Protein AF-A0A7C4YVS8-F1 (afdb_monomer)

Mean predicted aligned error: 8.76 Å

pLDDT: mean 82.54, std 14.81, range [46.88, 97.75]

Radius of gyration: 22.06 Å; Cα contacts (8 Å, |Δi|>4): 222; chains: 1; bounding box: 58×35×59 Å

Solvent-accessible surface area (backbone atoms only — not comparable to full-atom values): 12622 Å² total; per-residue (Å²): 129,66,63,68,58,46,52,48,54,51,62,72,42,45,64,60,50,49,55,51,25,50,49,42,17,52,48,32,30,50,44,41,52,51,47,54,53,49,42,59,41,48,55,57,48,49,60,66,48,61,79,43,88,48,64,72,50,49,62,58,68,62,38,74,67,69,30,52,59,52,31,57,55,50,64,38,96,77,58,44,86,77,30,68,59,43,54,56,51,28,59,73,60,22,65,68,53,53,48,53,42,48,50,51,22,33,65,56,20,11,40,65,44,4,31,31,47,59,68,60,48,42,63,66,54,62,73,40,102,60,63,72,66,58,57,57,52,38,51,52,51,50,47,67,57,48,45,58,53,44,49,47,26,34,52,48,13,41,52,53,21,34,63,75,71,50,61,61,49,68,84,37,79,60,39,62,94,47,95,49,75,65,66,56,76,74,75,47,48,62,57,47,51,50,52,44,50,49,36,49,52,48,22,50,55,19,38,55,44,6,71,78,32,58,46,31,69,59,27,36,50,52,45,49,50,52,53,50,50,54,52,50,46,70,72,72,110

Structure (mmCIF, N/CA/C/O backbone):
data_AF-A0A7C4YVS8-F1
#
_entry.id   AF-A0A7C4YVS8-F1
#
loop_
_atom_site.group_PDB
_atom_site.id
_atom_site.type_symbol
_atom_site.label_atom_id
_atom_site.label_alt_id
_atom_site.label_comp_id
_atom_site.label_asym_id
_atom_site.label_entity_id
_atom_site.label_seq_id
_atom_site.pdbx_PDB_ins_code
_atom_site.Cartn_x
_atom_site.Cartn_y
_atom_site.Cartn_z
_atom_site.occupancy
_atom_site.B_iso_or_equiv
_atom_site.auth_seq_id
_atom_site.auth_comp_id
_atom_site.auth_asym_id
_atom_site.auth_atom_id
_atom_site.pdbx_PDB_model_num
ATOM 1 N N . MET A 1 1 ? -24.142 4.290 10.157 1.00 59.47 1 MET A N 1
ATOM 2 C CA . MET A 1 1 ? -22.724 4.611 10.431 1.00 59.47 1 MET A CA 1
ATOM 3 C C . MET A 1 1 ? -22.692 5.950 11.157 1.00 59.47 1 MET A C 1
ATOM 5 O O . MET A 1 1 ? -23.385 6.849 10.701 1.00 59.47 1 MET A O 1
ATOM 9 N N . SER A 1 2 ? -22.007 6.102 12.295 1.00 71.75 2 SER A N 1
ATOM 10 C CA . SER A 1 2 ? -21.844 7.431 12.907 1.00 71.75 2 SER A CA 1
ATOM 11 C C . SER A 1 2 ? -20.808 8.194 12.084 1.00 71.75 2 SER A C 1
ATOM 13 O O . SER A 1 2 ? -19.607 8.027 12.265 1.00 71.75 2 SER A O 1
ATOM 15 N N . TRP A 1 3 ? -21.283 8.989 11.125 1.00 82.44 3 TRP A N 1
ATOM 16 C CA . TRP A 1 3 ? -20.465 9.813 10.225 1.00 82.44 3 TRP A CA 1
ATOM 17 C C . TRP A 1 3 ? -19.366 10.601 10.962 1.00 82.44 3 TRP A C 1
ATOM 19 O O . TRP A 1 3 ? -18.240 10.730 10.491 1.00 82.44 3 TRP A O 1
ATOM 29 N N . THR A 1 4 ? -19.667 11.035 12.184 1.00 85.81 4 THR A N 1
ATOM 30 C CA . THR A 1 4 ? -18.740 11.708 13.098 1.00 85.81 4 THR A CA 1
ATOM 31 C C . THR A 1 4 ? -17.529 10.859 13.494 1.00 85.81 4 THR A C 1
ATOM 33 O O . THR A 1 4 ? -16.413 11.375 13.522 1.00 85.81 4 THR A O 1
ATOM 36 N N . LEU A 1 5 ? -17.712 9.561 13.762 1.00 84.88 5 LEU A N 1
ATOM 37 C CA . LEU A 1 5 ? -16.620 8.643 14.099 1.00 84.88 5 LEU A CA 1
ATOM 38 C C . LEU A 1 5 ? -15.710 8.434 12.882 1.00 84.88 5 LEU A C 1
ATOM 40 O O . LEU A 1 5 ? -14.494 8.538 13.000 1.00 84.88 5 LEU A O 1
ATOM 44 N N . PHE A 1 6 ? -16.300 8.234 11.703 1.00 88.81 6 PHE A N 1
ATOM 45 C CA . PHE A 1 6 ? -15.561 8.086 10.447 1.00 88.81 6 PHE A CA 1
ATOM 46 C C . PHE A 1 6 ? -14.663 9.301 10.153 1.00 88.81 6 PHE A C 1
ATOM 48 O O . PHE A 1 6 ? -13.465 9.146 9.918 1.00 88.81 6 PHE A O 1
ATOM 55 N N . LEU A 1 7 ? -15.214 10.517 10.245 1.00 88.94 7 LEU A N 1
ATOM 56 C CA . LEU A 1 7 ? -14.454 11.752 10.031 1.00 88.94 7 LEU A CA 1
ATOM 57 C C . LEU A 1 7 ? -13.360 11.969 11.081 1.00 88.94 7 LEU A C 1
ATOM 59 O O . LEU A 1 7 ? -12.279 12.453 10.744 1.00 88.94 7 LEU A O 1
ATOM 63 N N . LYS A 1 8 ? -13.616 11.601 12.343 1.00 89.38 8 LYS A N 1
ATOM 64 C CA . LYS A 1 8 ? -12.598 11.652 13.399 1.00 89.38 8 LYS A CA 1
ATOM 65 C C . LYS A 1 8 ? -11.414 10.751 13.043 1.00 89.38 8 LYS A C 1
ATOM 67 O O . LYS A 1 8 ? -10.288 11.235 13.011 1.00 89.38 8 LYS A O 1
ATOM 72 N N . LEU A 1 9 ? -11.675 9.486 12.712 1.00 88.69 9 LEU A N 1
ATOM 73 C CA . LEU A 1 9 ? -10.630 8.523 12.355 1.00 88.69 9 LEU A CA 1
ATOM 74 C C . LEU A 1 9 ? -9.828 8.983 11.133 1.00 88.69 9 LEU A C 1
ATOM 76 O O . LEU A 1 9 ? -8.602 8.929 11.163 1.00 88.69 9 LEU A O 1
ATOM 80 N N . LEU A 1 10 ? -10.497 9.482 10.087 1.00 90.00 10 LEU A N 1
ATOM 81 C CA . LEU A 1 10 ? -9.819 10.038 8.911 1.00 90.00 10 LEU A CA 1
ATOM 82 C C . LEU A 1 10 ? -8.921 11.227 9.267 1.00 90.00 10 LEU A C 1
ATOM 84 O O . LEU A 1 10 ? -7.797 11.331 8.775 1.00 90.00 10 LEU A O 1
ATOM 88 N N . ARG A 1 11 ? -9.392 12.125 10.137 1.00 92.50 11 ARG A N 1
ATOM 89 C CA . ARG A 1 11 ? -8.608 13.281 10.579 1.00 92.50 11 ARG A CA 1
ATOM 90 C C . ARG A 1 11 ? -7.384 12.868 11.391 1.00 92.50 11 ARG A C 1
ATOM 92 O O . ARG A 1 11 ? -6.342 13.505 11.253 1.00 92.50 11 ARG A O 1
ATOM 99 N N 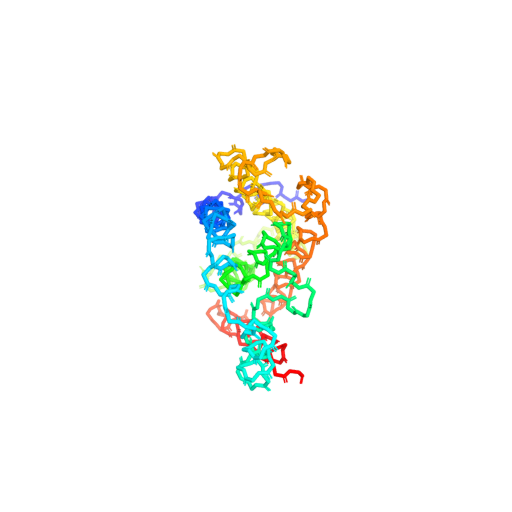. ASP A 1 12 ? -7.498 11.823 12.200 1.00 90.06 12 ASP A N 1
ATOM 100 C CA . ASP A 1 12 ? -6.402 11.341 13.041 1.00 90.06 12 ASP A CA 1
ATOM 101 C C . ASP A 1 12 ? -5.291 10.690 12.196 1.00 90.06 12 ASP A C 1
ATOM 103 O O . ASP A 1 12 ? -4.109 10.846 12.501 1.00 90.06 12 ASP A O 1
ATOM 107 N N . ILE A 1 13 ? -5.645 10.033 11.084 1.00 93.12 13 ILE A N 1
ATOM 108 C CA . ILE A 1 13 ? -4.677 9.366 10.196 1.00 93.12 13 ILE A CA 1
ATOM 109 C C . ILE A 1 13 ? -4.177 10.234 9.036 1.00 93.12 13 ILE A C 1
ATOM 111 O 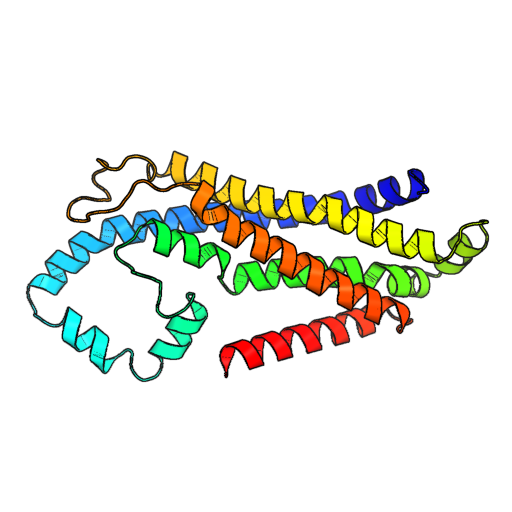O . ILE A 1 13 ? -3.260 9.813 8.338 1.00 93.12 13 ILE A O 1
ATOM 115 N N . ARG A 1 14 ? -4.735 11.432 8.807 1.00 94.62 14 ARG A N 1
ATOM 116 C CA . ARG A 1 14 ? -4.468 12.246 7.600 1.00 94.62 14 ARG A CA 1
ATOM 117 C C . ARG A 1 14 ? -2.988 12.523 7.340 1.00 94.62 14 ARG A C 1
ATOM 119 O O . ARG A 1 14 ? -2.550 12.479 6.198 1.00 94.62 14 ARG A O 1
ATOM 126 N N . TRP A 1 15 ? -2.218 12.792 8.393 1.00 96.00 15 TRP A N 1
ATOM 127 C CA . TRP A 1 15 ? -0.793 13.087 8.263 1.00 96.00 15 TRP A CA 1
ATOM 128 C C . TRP A 1 15 ? -0.005 11.830 7.937 1.00 96.00 15 TRP A C 1
ATOM 130 O O . TRP A 1 15 ? 0.814 11.845 7.027 1.00 96.00 15 TRP A O 1
ATOM 140 N N . ALA A 1 16 ? -0.306 10.724 8.618 1.00 94.88 16 ALA A N 1
ATOM 141 C CA . ALA A 1 16 ? 0.297 9.441 8.298 1.00 94.88 16 ALA A CA 1
ATOM 142 C C . ALA A 1 16 ? -0.038 9.029 6.853 1.00 94.88 16 ALA A C 1
ATOM 144 O O . ALA A 1 16 ? 0.858 8.624 6.122 1.00 94.88 16 ALA A O 1
ATOM 145 N N . LEU A 1 17 ? -1.294 9.204 6.421 1.00 95.94 17 LEU A N 1
ATOM 146 C CA . LEU A 1 17 ? -1.735 8.923 5.053 1.00 95.94 17 LEU A CA 1
ATOM 147 C C . LEU A 1 17 ? -0.973 9.779 4.039 1.00 95.94 17 LEU A C 1
ATOM 149 O O . LEU A 1 17 ? -0.512 9.260 3.031 1.00 95.94 17 LEU A O 1
ATOM 153 N N . PHE A 1 18 ? -0.814 11.074 4.323 1.00 97.19 18 PHE A N 1
ATOM 154 C CA . PHE A 1 18 ? -0.072 11.994 3.469 1.00 97.19 18 PHE A CA 1
ATOM 155 C C . PHE A 1 18 ? 1.399 11.588 3.337 1.00 97.19 18 PHE A C 1
ATOM 157 O O . PHE A 1 18 ? 1.897 11.479 2.223 1.00 97.19 18 PHE A O 1
ATOM 164 N N . PHE A 1 19 ? 2.091 11.320 4.448 1.00 97.56 19 PHE A N 1
ATOM 165 C CA . PHE A 1 19 ? 3.508 10.950 4.411 1.00 97.56 19 PHE A CA 1
ATOM 166 C C . PHE A 1 19 ? 3.744 9.585 3.766 1.00 97.56 19 PHE A C 1
ATOM 168 O O . PHE A 1 19 ? 4.684 9.440 2.991 1.00 97.56 19 PHE A O 1
ATOM 175 N N . VAL A 1 20 ? 2.891 8.596 4.043 1.00 97.25 20 VAL A N 1
ATOM 176 C CA . VAL A 1 20 ? 2.993 7.269 3.420 1.00 97.25 20 VAL A CA 1
ATOM 177 C C . VAL A 1 20 ? 2.651 7.342 1.934 1.00 97.25 20 VAL A C 1
ATOM 179 O O . VAL A 1 20 ? 3.392 6.800 1.119 1.00 97.25 20 VAL A O 1
ATOM 182 N N . GLY A 1 21 ? 1.599 8.074 1.560 1.00 97.19 21 GLY A N 1
ATOM 183 C CA . GLY A 1 21 ? 1.253 8.320 0.160 1.00 97.19 21 GLY A CA 1
ATOM 184 C C . GLY A 1 21 ? 2.364 9.050 -0.598 1.00 97.19 21 GLY A C 1
ATOM 185 O O . GLY A 1 21 ? 2.716 8.644 -1.703 1.00 97.19 21 GLY A O 1
ATOM 186 N N . LEU A 1 22 ? 2.980 10.068 0.012 1.00 97.69 22 LEU A N 1
ATOM 187 C CA . LEU A 1 22 ? 4.134 10.773 -0.551 1.00 97.69 22 LEU A CA 1
ATOM 188 C C . LEU A 1 22 ? 5.344 9.842 -0.699 1.00 97.69 22 LEU A C 1
ATOM 190 O O . LEU A 1 22 ? 6.002 9.872 -1.732 1.00 97.69 22 LEU A O 1
ATOM 194 N N . LEU A 1 23 ? 5.634 9.007 0.301 1.00 97.75 23 LEU A N 1
ATOM 195 C CA . LEU A 1 23 ? 6.736 8.046 0.245 1.00 97.75 23 LEU A CA 1
ATOM 196 C C . LEU A 1 23 ? 6.554 7.049 -0.907 1.00 97.75 23 LEU A C 1
ATOM 198 O O . LEU A 1 23 ? 7.495 6.823 -1.661 1.00 97.75 23 LEU A O 1
ATOM 202 N N . ILE A 1 24 ? 5.348 6.495 -1.059 1.00 96.94 24 ILE A N 1
ATOM 203 C CA . ILE A 1 24 ? 4.996 5.578 -2.153 1.00 96.94 24 ILE A CA 1
ATOM 204 C C . ILE A 1 24 ? 5.127 6.285 -3.505 1.00 96.94 24 ILE A C 1
ATOM 206 O O . ILE A 1 24 ? 5.753 5.756 -4.419 1.00 96.94 24 ILE A O 1
ATOM 210 N N . PHE A 1 25 ? 4.596 7.504 -3.619 1.00 97.56 25 PHE A N 1
ATOM 211 C CA . PHE A 1 25 ? 4.706 8.310 -4.833 1.00 97.56 25 PHE A CA 1
ATOM 212 C C . PHE A 1 25 ? 6.170 8.565 -5.219 1.00 97.56 25 PHE A C 1
ATOM 214 O O . PHE A 1 25 ? 6.557 8.358 -6.367 1.00 97.56 25 PHE A O 1
ATOM 221 N N . LEU A 1 26 ? 6.995 8.997 -4.260 1.00 97.25 26 LEU A N 1
ATOM 222 C CA . LEU A 1 26 ? 8.414 9.279 -4.482 1.00 97.25 26 LEU A CA 1
ATOM 223 C C . LEU A 1 26 ? 9.199 8.015 -4.828 1.00 97.25 26 LEU A C 1
ATOM 225 O O . LEU A 1 26 ? 10.102 8.078 -5.659 1.00 97.25 26 LEU A O 1
ATOM 229 N N . TYR A 1 27 ? 8.857 6.885 -4.209 1.00 96.81 27 TYR A N 1
ATOM 230 C CA . TYR A 1 27 ? 9.454 5.593 -4.519 1.00 96.81 27 TYR A CA 1
ATOM 231 C C . TYR A 1 27 ? 9.171 5.180 -5.966 1.00 96.81 27 TYR A C 1
ATOM 233 O O . TYR A 1 27 ? 10.114 4.913 -6.704 1.00 96.81 27 TYR A O 1
ATOM 241 N N . GLU A 1 28 ? 7.909 5.205 -6.400 1.00 94.69 28 GLU A N 1
ATOM 242 C CA . GLU A 1 28 ? 7.529 4.861 -7.777 1.00 94.69 28 GLU A CA 1
ATOM 243 C C . GLU A 1 28 ? 8.151 5.826 -8.790 1.00 94.69 28 GLU A C 1
ATOM 245 O O . GLU A 1 28 ? 8.716 5.413 -9.804 1.00 94.69 28 GLU A O 1
ATOM 250 N N . PHE A 1 29 ? 8.149 7.125 -8.482 1.00 95.12 29 PHE A N 1
ATOM 251 C CA . PHE A 1 29 ? 8.825 8.122 -9.304 1.00 95.12 29 PHE A CA 1
ATOM 252 C C . PHE A 1 29 ? 10.333 7.835 -9.421 1.00 95.12 29 PHE A C 1
ATOM 254 O O . PHE A 1 29 ? 10.895 7.862 -10.517 1.00 95.12 29 PHE A O 1
ATOM 261 N N . LEU A 1 30 ? 11.004 7.496 -8.317 1.00 95.00 30 LEU A N 1
ATOM 262 C CA . LEU A 1 30 ? 12.414 7.107 -8.331 1.00 95.00 30 LEU A CA 1
ATOM 263 C C . LEU A 1 30 ? 12.636 5.796 -9.101 1.00 95.00 30 LEU A C 1
ATOM 265 O O . LEU A 1 30 ? 13.617 5.684 -9.835 1.00 95.00 30 LEU A O 1
ATOM 269 N N . TRP A 1 31 ? 11.726 4.831 -8.984 1.00 93.38 31 TRP A N 1
ATOM 270 C CA . TRP A 1 31 ? 11.798 3.559 -9.697 1.00 93.38 31 TRP A CA 1
ATOM 271 C C . TRP A 1 31 ? 11.712 3.747 -11.213 1.00 93.38 31 TRP A C 1
ATOM 273 O O . TRP A 1 31 ? 12.504 3.167 -11.958 1.00 93.38 31 TRP A O 1
ATOM 283 N N . THR A 1 32 ? 10.832 4.633 -11.691 1.00 91.69 32 THR A N 1
ATOM 284 C CA . THR A 1 32 ? 10.773 4.969 -13.125 1.00 91.69 32 THR A CA 1
ATOM 285 C C . THR A 1 32 ? 12.077 5.596 -13.630 1.00 91.69 32 THR A C 1
ATOM 287 O O . THR A 1 32 ? 12.521 5.285 -14.735 1.00 91.69 32 THR A O 1
ATOM 290 N N . LYS A 1 33 ? 12.754 6.405 -12.800 1.00 90.81 33 LYS A N 1
ATOM 291 C CA . LYS A 1 33 ? 14.082 6.958 -13.107 1.00 90.81 33 LYS A CA 1
ATOM 292 C C . LYS A 1 33 ? 15.151 5.870 -13.180 1.00 90.81 33 LYS A C 1
ATOM 294 O O . LYS A 1 33 ? 16.029 5.922 -14.034 1.00 90.81 33 LYS A O 1
ATOM 299 N N . ILE A 1 34 ? 15.114 4.902 -12.267 1.00 89.25 34 ILE A N 1
ATOM 300 C CA . ILE A 1 34 ? 16.032 3.758 -12.292 1.00 89.25 34 ILE A CA 1
ATOM 301 C C . ILE A 1 34 ? 15.793 2.944 -13.567 1.00 89.25 34 ILE A C 1
ATOM 303 O O . ILE A 1 34 ? 16.743 2.614 -14.271 1.00 89.25 34 ILE A O 1
ATOM 307 N N . THR A 1 35 ? 14.529 2.706 -13.912 1.00 85.94 35 THR A N 1
ATOM 308 C CA . THR A 1 35 ? 14.141 1.949 -15.105 1.00 85.94 35 THR A CA 1
ATOM 309 C C . THR A 1 35 ? 14.612 2.628 -16.391 1.00 85.94 35 THR A C 1
ATOM 311 O O . THR A 1 35 ? 15.210 1.969 -17.238 1.00 85.94 35 THR A O 1
ATOM 314 N N . SER A 1 36 ? 14.434 3.947 -16.528 1.00 85.56 36 SER A N 1
ATOM 315 C CA . SER A 1 36 ? 14.934 4.678 -17.701 1.00 85.56 36 SER A CA 1
ATOM 316 C C . SER A 1 36 ? 16.457 4.605 -17.817 1.00 85.56 36 SER A C 1
ATOM 318 O O . SER A 1 36 ? 16.976 4.359 -18.902 1.00 85.56 36 SER A O 1
ATOM 320 N N . ARG A 1 37 ? 17.189 4.704 -16.699 1.00 84.88 37 ARG A N 1
ATOM 321 C CA . ARG A 1 37 ? 18.651 4.532 -16.696 1.00 84.88 37 ARG A CA 1
ATOM 322 C C . ARG A 1 37 ? 19.093 3.127 -17.083 1.00 84.88 37 ARG A C 1
ATOM 324 O O . ARG A 1 37 ? 20.079 2.996 -17.803 1.00 84.88 37 ARG A O 1
ATOM 331 N N . ILE A 1 38 ? 18.388 2.094 -16.628 1.00 81.62 38 ILE A N 1
ATOM 332 C CA . ILE A 1 38 ? 18.673 0.710 -17.023 1.00 81.62 38 ILE A CA 1
ATOM 333 C C . ILE A 1 38 ? 18.493 0.565 -18.537 1.00 81.62 38 ILE A C 1
ATOM 335 O O . ILE A 1 38 ? 19.406 0.087 -19.202 1.00 81.62 38 ILE A O 1
ATOM 339 N N . LEU A 1 39 ? 17.387 1.071 -19.090 1.00 78.31 39 LEU A N 1
ATOM 340 C CA . LEU A 1 39 ? 17.095 1.007 -20.526 1.00 78.31 39 LEU A CA 1
ATOM 341 C C . LEU A 1 39 ? 18.140 1.733 -21.389 1.00 78.31 39 LEU A C 1
ATOM 343 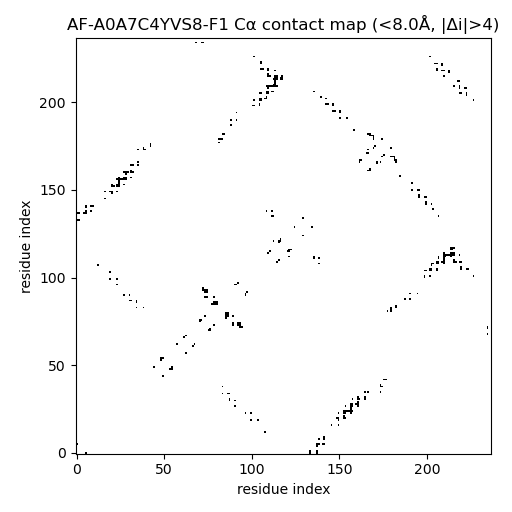O O . LEU A 1 39 ? 18.536 1.205 -22.424 1.00 78.31 39 LEU A O 1
ATOM 347 N N . GLU A 1 40 ? 18.653 2.890 -20.952 1.00 79.56 40 GLU A N 1
ATOM 348 C CA . GLU A 1 40 ? 19.757 3.592 -21.638 1.00 79.56 40 GLU A CA 1
ATOM 349 C C . GLU A 1 40 ? 21.069 2.790 -21.649 1.00 79.56 40 GLU A C 1
ATOM 351 O O . GLU A 1 40 ? 21.889 2.920 -22.567 1.00 79.56 40 GLU A O 1
ATOM 356 N N . LEU A 1 41 ? 21.311 2.002 -20.598 1.00 76.12 41 LEU A N 1
ATOM 357 C CA . LEU A 1 41 ? 22.527 1.211 -20.431 1.00 76.12 41 LEU A CA 1
ATOM 358 C C . LEU A 1 41 ? 22.440 -0.130 -21.158 1.00 76.12 41 LEU A C 1
ATOM 360 O O . LEU A 1 41 ? 23.473 -0.607 -21.622 1.00 76.12 41 LEU A O 1
ATOM 364 N N . THR A 1 42 ? 21.248 -0.711 -21.318 1.00 71.12 42 THR A N 1
ATOM 365 C CA . THR A 1 42 ? 21.035 -2.004 -21.985 1.00 71.12 42 THR A CA 1
ATOM 366 C C . THR A 1 42 ? 21.711 -2.110 -23.359 1.00 71.12 42 THR A C 1
ATOM 368 O O . THR A 1 42 ? 22.494 -3.043 -23.531 1.00 71.12 42 THR A O 1
ATOM 371 N N . PRO A 1 43 ? 21.532 -1.190 -24.332 1.00 69.81 43 PRO A N 1
ATOM 372 C CA . PRO A 1 43 ? 22.185 -1.311 -25.639 1.00 69.81 43 PRO A CA 1
ATOM 373 C C . PRO A 1 43 ? 23.706 -1.103 -25.566 1.00 69.81 43 PRO A C 1
ATOM 375 O O . PRO A 1 43 ? 24.446 -1.722 -26.327 1.00 69.81 43 PRO A O 1
ATOM 378 N N . LYS A 1 44 ? 24.201 -0.281 -24.629 1.00 70.50 44 LYS A N 1
ATOM 379 C CA . LYS A 1 44 ? 25.647 -0.076 -24.409 1.00 70.50 44 LYS A CA 1
ATOM 380 C C . LYS A 1 44 ? 26.299 -1.312 -23.798 1.00 70.50 44 LYS A C 1
ATOM 382 O O . LYS A 1 44 ? 27.377 -1.708 -24.227 1.00 70.50 44 LYS A O 1
ATOM 387 N N . LEU A 1 45 ? 25.630 -1.933 -22.828 1.00 62.97 45 LEU A N 1
ATOM 388 C CA . LEU A 1 45 ? 26.023 -3.207 -22.240 1.00 62.97 45 LEU A CA 1
ATOM 389 C C . LEU A 1 45 ? 25.957 -4.306 -23.299 1.00 62.97 45 LEU A C 1
ATOM 391 O O . LEU A 1 45 ? 26.920 -5.037 -23.453 1.00 62.97 45 LEU A O 1
ATOM 395 N N . LEU A 1 46 ? 24.893 -4.380 -24.096 1.00 63.66 46 LEU A N 1
ATOM 396 C CA . LEU A 1 46 ? 24.770 -5.345 -25.187 1.00 63.66 46 LEU A CA 1
ATOM 397 C C . LEU A 1 46 ? 25.865 -5.161 -26.251 1.00 63.66 46 LEU A C 1
ATOM 399 O O . LEU A 1 46 ? 26.359 -6.150 -26.774 1.00 63.66 46 LEU A O 1
ATOM 403 N N . ALA A 1 47 ? 26.294 -3.932 -26.546 1.00 65.81 47 ALA A N 1
ATOM 404 C CA . ALA A 1 47 ? 27.408 -3.669 -27.459 1.00 65.81 47 ALA A CA 1
ATOM 405 C C . ALA A 1 47 ? 28.779 -4.025 -26.848 1.00 65.81 47 ALA A C 1
ATOM 407 O O . ALA A 1 47 ? 29.642 -4.562 -27.538 1.00 65.81 47 ALA A O 1
ATOM 408 N N . LEU A 1 48 ? 28.975 -3.770 -25.550 1.00 62.25 48 LEU A N 1
ATOM 409 C CA . LEU A 1 48 ? 30.207 -4.087 -24.819 1.00 62.25 48 LEU A CA 1
ATOM 410 C C . LEU A 1 48 ? 30.358 -5.601 -24.578 1.00 62.25 48 LEU A C 1
ATOM 412 O O . LEU A 1 48 ? 31.421 -6.176 -24.800 1.00 62.25 48 LEU A O 1
ATOM 416 N N . PHE A 1 49 ? 29.271 -6.251 -24.166 1.00 54.03 49 PHE A N 1
ATOM 417 C CA . PHE A 1 49 ? 29.166 -7.690 -23.932 1.00 54.03 49 PHE A CA 1
ATOM 418 C C . PHE A 1 49 ? 28.829 -8.477 -25.200 1.00 54.03 49 PHE A C 1
ATOM 420 O O . PHE A 1 49 ? 28.907 -9.691 -25.173 1.00 54.03 49 PHE A O 1
ATOM 427 N N . GLY A 1 50 ? 28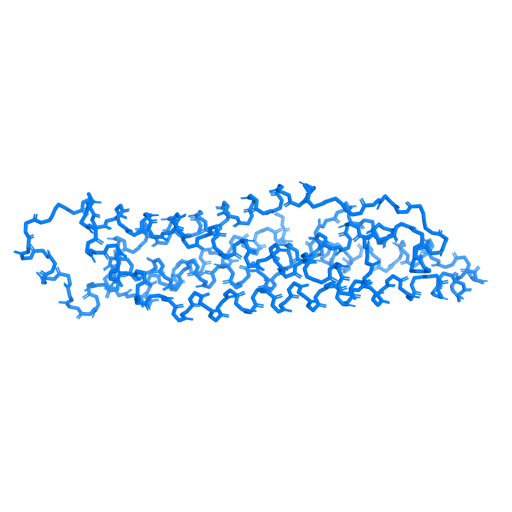.489 -7.837 -26.319 1.00 53.12 50 GLY A N 1
ATOM 428 C CA . GLY A 1 50 ? 28.252 -8.499 -27.608 1.00 53.12 50 GLY A CA 1
ATOM 429 C C . GLY A 1 50 ? 29.537 -8.949 -28.310 1.00 53.12 50 GLY A C 1
ATOM 430 O O . GLY A 1 50 ? 29.484 -9.797 -29.195 1.00 53.12 50 GLY A O 1
ATOM 431 N N . SER A 1 51 ? 30.695 -8.428 -27.883 1.00 48.59 51 SER A N 1
ATOM 432 C CA . SER A 1 51 ? 32.024 -8.848 -28.361 1.00 48.59 51 SER A CA 1
ATOM 433 C C . SER A 1 51 ? 32.478 -10.199 -27.778 1.00 48.59 51 SER A C 1
ATOM 435 O O . SER A 1 51 ? 33.335 -10.873 -28.342 1.00 48.59 51 SER A O 1
ATOM 437 N N . PHE A 1 52 ? 31.866 -10.661 -26.685 1.00 47.38 52 PHE A N 1
ATOM 438 C CA . PHE A 1 52 ? 32.099 -11.991 -26.127 1.00 47.38 52 PHE A CA 1
ATOM 439 C C . PHE A 1 52 ? 30.752 -12.690 -25.987 1.00 47.38 52 PHE A C 1
ATOM 441 O O . PHE A 1 52 ? 29.861 -12.151 -25.354 1.00 47.38 52 PHE A O 1
ATOM 448 N N . GLY A 1 53 ? 30.581 -13.905 -26.511 1.00 50.59 53 GLY A N 1
ATOM 449 C CA . GLY A 1 53 ? 29.371 -14.737 -26.353 1.00 50.59 53 GLY A CA 1
ATOM 450 C C . GLY A 1 53 ? 29.015 -15.139 -24.904 1.00 50.59 53 GLY A C 1
ATOM 451 O O . GLY A 1 53 ? 28.472 -16.214 -24.673 1.00 50.59 53 GLY A O 1
ATOM 452 N N . ALA A 1 54 ? 29.323 -14.293 -23.923 1.00 51.81 54 ALA A N 1
ATOM 453 C CA . ALA A 1 54 ? 29.241 -14.469 -22.489 1.00 51.81 54 ALA A CA 1
ATOM 454 C C . ALA A 1 54 ? 27.876 -14.100 -21.892 1.00 51.81 54 ALA A C 1
ATOM 456 O O . ALA A 1 54 ? 27.663 -14.398 -20.727 1.00 51.81 54 ALA A O 1
ATOM 457 N N . MET A 1 55 ? 26.925 -13.516 -22.633 1.00 46.88 55 MET A N 1
ATOM 458 C CA . MET A 1 55 ? 25.599 -13.235 -22.054 1.00 46.88 55 MET A CA 1
ATOM 459 C C . MET A 1 55 ? 24.829 -14.537 -21.754 1.00 46.88 55 MET A C 1
ATOM 461 O O . MET A 1 55 ? 24.312 -14.700 -20.656 1.00 46.88 55 MET A O 1
ATOM 465 N N . LYS A 1 56 ? 24.876 -15.528 -22.660 1.00 50.56 56 LYS A N 1
ATOM 466 C CA . LYS A 1 56 ? 24.269 -16.857 -22.437 1.00 50.56 56 LYS A CA 1
ATOM 467 C C . LYS A 1 56 ? 25.034 -17.733 -21.436 1.00 50.56 56 LYS A C 1
ATOM 469 O O . LYS A 1 56 ? 24.444 -18.644 -20.863 1.00 50.56 56 LYS A O 1
ATOM 474 N N . ALA A 1 57 ? 26.332 -17.495 -21.241 1.00 49.62 57 ALA A N 1
ATOM 475 C CA . ALA A 1 57 ? 27.153 -18.247 -20.285 1.00 49.62 57 ALA A CA 1
ATOM 476 C C . ALA A 1 57 ? 27.036 -17.670 -18.863 1.00 49.62 57 ALA A C 1
ATOM 478 O O . ALA A 1 57 ? 26.871 -18.414 -17.901 1.00 49.62 57 ALA A O 1
ATOM 479 N N . PHE A 1 58 ? 27.009 -16.342 -18.729 1.00 51.12 58 PHE A N 1
ATOM 480 C CA . PHE A 1 58 ? 26.834 -15.656 -17.447 1.00 51.12 58 PHE A CA 1
ATOM 481 C C . PHE A 1 58 ? 25.404 -15.811 -16.901 1.00 51.12 58 PHE A C 1
ATOM 483 O O . PHE A 1 58 ? 25.219 -15.978 -15.697 1.00 51.12 58 PHE A O 1
ATOM 490 N N . GLU A 1 59 ? 24.402 -15.862 -17.789 1.00 52.31 59 GLU A N 1
ATOM 491 C CA . GLU A 1 59 ? 23.013 -16.198 -17.446 1.00 52.31 59 GLU A CA 1
ATOM 492 C C . GLU A 1 59 ? 22.845 -17.643 -16.942 1.00 52.31 59 GLU A C 1
ATOM 494 O O . GLU A 1 59 ? 21.918 -17.927 -16.190 1.00 52.31 59 GLU A O 1
ATOM 499 N N . ASN A 1 60 ? 23.746 -18.558 -17.313 1.00 53.16 60 ASN A N 1
ATOM 500 C CA . ASN A 1 60 ? 23.655 -19.969 -16.935 1.00 53.16 60 ASN A CA 1
ATOM 501 C C . ASN A 1 60 ? 24.506 -20.356 -15.717 1.00 53.16 60 ASN A C 1
ATOM 503 O O . ASN A 1 60 ? 24.121 -21.297 -15.024 1.00 53.16 60 ASN A O 1
ATOM 507 N N . ASP A 1 61 ? 25.608 -19.655 -15.431 1.00 53.44 61 ASP A N 1
ATOM 508 C CA . ASP A 1 61 ? 26.524 -20.031 -14.338 1.00 53.44 61 ASP A CA 1
ATOM 509 C C . ASP A 1 61 ? 26.389 -19.166 -13.074 1.00 53.44 61 ASP A C 1
ATOM 511 O O . ASP A 1 61 ? 26.577 -19.671 -11.969 1.00 53.44 61 ASP A O 1
ATOM 515 N N . VAL A 1 62 ? 25.993 -17.892 -13.182 1.00 50.78 62 VAL A N 1
ATOM 516 C CA . VAL A 1 62 ? 25.827 -17.006 -12.005 1.00 50.78 62 VAL A CA 1
ATOM 517 C C . VAL A 1 62 ? 24.412 -17.096 -11.409 1.00 50.78 62 VAL A C 1
ATOM 519 O O . VAL A 1 62 ? 24.203 -16.829 -10.225 1.00 50.78 62 VAL A O 1
ATOM 522 N N . LEU A 1 63 ? 23.431 -17.532 -12.206 1.00 52.62 63 LEU A N 1
ATOM 523 C CA . LEU A 1 63 ? 22.003 -17.516 -11.861 1.00 52.62 63 LEU A CA 1
ATOM 524 C C . LEU A 1 63 ? 21.429 -18.839 -11.330 1.00 52.62 63 LEU A C 1
ATOM 526 O O . LEU A 1 63 ? 20.263 -18.860 -10.952 1.00 52.62 63 LEU A O 1
ATOM 530 N N . LYS A 1 64 ? 22.223 -19.915 -11.242 1.00 55.88 64 LYS A N 1
ATOM 531 C CA . LYS A 1 64 ? 21.761 -21.223 -10.730 1.00 55.88 64 LYS A CA 1
ATOM 532 C C . LYS A 1 64 ? 21.782 -21.375 -9.204 1.00 55.88 64 LYS A C 1
ATOM 534 O O . LYS A 1 64 ? 21.203 -22.325 -8.702 1.00 55.88 64 LYS A O 1
ATOM 539 N N . GLY A 1 65 ? 22.459 -20.486 -8.472 1.00 57.91 65 GLY A N 1
ATOM 540 C CA . GLY A 1 65 ? 22.545 -20.557 -7.003 1.00 57.91 65 GLY A CA 1
ATOM 541 C C . GLY A 1 65 ? 21.855 -19.371 -6.319 1.00 57.91 65 GLY A C 1
ATOM 542 O O . GLY A 1 65 ? 20.688 -19.461 -5.956 1.00 57.91 65 GLY A O 1
ATOM 543 N N . PRO A 1 66 ? 22.535 -18.218 -6.173 1.00 50.56 66 PRO A N 1
ATOM 544 C CA . PRO A 1 66 ? 21.951 -17.005 -5.586 1.00 50.56 66 PRO A CA 1
ATOM 545 C C . PRO A 1 66 ? 20.957 -16.282 -6.516 1.00 50.56 66 PRO A C 1
ATOM 547 O O . PRO A 1 66 ? 20.245 -15.378 -6.081 1.00 50.56 66 PRO A O 1
ATOM 550 N N . GLY A 1 67 ? 20.899 -16.664 -7.796 1.00 49.53 67 GLY A N 1
ATOM 551 C CA . GLY A 1 67 ? 20.032 -16.038 -8.794 1.00 49.53 67 GLY A CA 1
ATOM 552 C C . GLY A 1 67 ? 18.547 -16.324 -8.603 1.00 49.53 67 GLY A C 1
ATOM 553 O O . GLY A 1 67 ? 17.739 -15.470 -8.940 1.00 49.53 67 GLY A O 1
ATOM 554 N N . GLU A 1 68 ? 18.176 -17.468 -8.030 1.00 57.06 68 GLU A N 1
ATOM 555 C CA . GLU A 1 68 ? 16.774 -17.822 -7.774 1.00 57.06 68 GLU A CA 1
ATOM 556 C C . GLU A 1 68 ? 16.170 -16.967 -6.652 1.00 57.06 68 GLU A C 1
ATOM 558 O O . GLU A 1 68 ? 15.058 -16.469 -6.789 1.00 57.06 68 GLU A O 1
ATOM 563 N N . LEU A 1 69 ? 16.957 -16.677 -5.609 1.00 53.91 69 LEU A N 1
ATOM 564 C CA . LEU A 1 69 ? 16.610 -15.734 -4.539 1.00 53.91 69 LEU A CA 1
ATOM 565 C C . LEU A 1 69 ? 16.491 -14.293 -5.052 1.00 53.91 69 LEU A C 1
ATOM 567 O O . LEU A 1 69 ? 15.566 -13.573 -4.693 1.00 53.91 69 LEU A O 1
ATOM 571 N N . VAL A 1 70 ? 17.408 -13.861 -5.920 1.00 55.50 70 VAL A N 1
ATOM 572 C CA . VAL A 1 70 ? 17.328 -12.527 -6.537 1.00 55.50 70 VAL A CA 1
ATOM 573 C C . VAL A 1 70 ? 16.148 -12.448 -7.513 1.00 55.50 70 VAL A C 1
ATOM 575 O O . VAL A 1 70 ? 15.464 -11.431 -7.559 1.00 55.50 70 VAL A O 1
ATOM 578 N N . ARG A 1 71 ? 15.849 -13.525 -8.248 1.00 59.66 71 ARG A N 1
ATOM 579 C CA . ARG A 1 71 ? 14.686 -13.622 -9.143 1.00 59.66 71 ARG A CA 1
ATOM 580 C C . ARG A 1 71 ? 13.371 -13.638 -8.368 1.00 59.66 71 ARG A C 1
ATOM 582 O O . ARG A 1 71 ? 12.465 -12.906 -8.749 1.00 59.66 71 ARG A O 1
ATOM 589 N N . SER A 1 72 ? 13.262 -14.385 -7.269 1.00 61.62 72 SER A N 1
ATOM 590 C CA . SER A 1 72 ? 12.070 -14.371 -6.411 1.00 61.62 72 SER A CA 1
ATOM 591 C C . SER A 1 72 ? 11.872 -13.005 -5.746 1.00 61.62 72 SER A C 1
ATOM 593 O O . SER A 1 72 ? 10.749 -12.509 -5.692 1.00 61.62 72 SER A O 1
ATOM 595 N N . MET A 1 73 ? 12.959 -12.331 -5.354 1.00 56.47 73 MET A N 1
ATOM 596 C CA . MET A 1 73 ? 12.923 -10.958 -4.834 1.00 56.47 73 MET A CA 1
ATOM 597 C C . MET A 1 73 ? 12.581 -9.887 -5.885 1.00 56.47 73 MET A C 1
ATOM 599 O O . MET A 1 73 ? 12.089 -8.824 -5.511 1.00 56.47 73 MET A O 1
ATOM 603 N N . LEU A 1 74 ? 12.826 -10.143 -7.175 1.00 57.72 74 LEU A N 1
ATOM 604 C CA . LEU A 1 74 ? 12.531 -9.222 -8.283 1.00 57.72 74 LEU A CA 1
ATOM 605 C C . LEU A 1 74 ? 11.194 -9.505 -8.995 1.00 57.72 74 LEU A C 1
ATOM 607 O O . LEU A 1 74 ? 10.853 -8.765 -9.911 1.00 57.72 74 LEU A O 1
ATOM 611 N N . GLY A 1 75 ? 10.421 -10.522 -8.590 1.00 55.78 75 GLY A N 1
ATOM 612 C CA . GLY A 1 75 ? 9.090 -10.803 -9.158 1.00 55.78 75 GLY A CA 1
ATOM 613 C C . GLY A 1 75 ? 8.946 -12.093 -9.983 1.00 55.78 75 GLY A C 1
ATOM 614 O O . GLY A 1 75 ? 7.923 -12.270 -10.641 1.00 55.78 75 GLY A O 1
ATOM 615 N N . GLY A 1 76 ? 9.919 -13.009 -9.936 1.00 60.41 76 GLY A N 1
ATOM 616 C CA . GLY A 1 76 ? 9.843 -14.363 -10.513 1.00 60.41 76 GLY A CA 1
ATOM 617 C C . GLY A 1 76 ? 10.368 -14.510 -11.953 1.00 60.41 76 GLY A C 1
ATOM 618 O O . GLY A 1 76 ? 10.943 -13.585 -12.523 1.00 60.41 76 GLY A O 1
ATOM 619 N N . GLU A 1 77 ? 10.173 -15.695 -12.555 1.00 48.25 77 GLU A N 1
ATOM 620 C CA . GLU A 1 77 ? 10.669 -16.085 -13.900 1.00 48.25 77 GLU A CA 1
ATOM 621 C C . GLU A 1 77 ? 10.119 -15.242 -15.072 1.00 48.25 77 GLU A C 1
ATOM 623 O O . GLU A 1 77 ? 10.623 -15.330 -16.189 1.00 48.25 77 GLU A O 1
ATOM 628 N N . MET A 1 78 ? 9.101 -14.410 -14.838 1.00 49.09 78 MET A N 1
ATOM 629 C CA . MET A 1 78 ? 8.391 -13.655 -15.881 1.00 49.09 78 MET A CA 1
ATOM 630 C C . MET A 1 78 ? 9.010 -12.281 -16.190 1.00 49.09 78 MET A C 1
ATOM 632 O O . MET A 1 78 ? 8.566 -11.614 -17.124 1.00 49.09 78 MET A O 1
ATOM 636 N N . VAL A 1 79 ? 10.023 -11.835 -15.436 1.00 57.03 79 VAL A N 1
ATOM 637 C CA . VAL A 1 79 ? 10.631 -10.510 -15.633 1.00 57.03 79 VAL A CA 1
ATOM 638 C C . VAL A 1 79 ? 11.656 -10.562 -16.762 1.00 57.03 79 VAL A C 1
ATOM 640 O O . VAL A 1 79 ? 12.828 -10.886 -16.568 1.00 57.03 79 VAL A O 1
ATOM 643 N N . GLN A 1 80 ? 11.220 -10.203 -17.967 1.00 59.34 80 GLN A N 1
ATOM 644 C CA . GLN A 1 80 ? 12.130 -10.001 -19.087 1.00 59.34 80 GLN A CA 1
ATOM 645 C C . GLN A 1 80 ? 12.795 -8.630 -18.945 1.00 59.34 80 GLN A C 1
ATOM 647 O O . GLN A 1 80 ? 12.149 -7.599 -19.089 1.00 59.34 80 GLN A O 1
ATOM 652 N N . ILE A 1 81 ? 14.109 -8.609 -18.704 1.00 59.72 81 ILE A N 1
ATOM 653 C CA . ILE A 1 81 ? 14.901 -7.366 -18.574 1.00 59.72 81 ILE A CA 1
ATOM 654 C C . ILE A 1 81 ? 14.820 -6.507 -19.853 1.00 59.72 81 ILE A C 1
ATOM 656 O O . ILE A 1 81 ? 15.001 -5.294 -19.814 1.00 59.72 81 ILE A O 1
ATOM 660 N N . ASN A 1 82 ? 14.507 -7.138 -20.986 1.00 61.81 82 ASN A N 1
ATOM 661 C CA . ASN A 1 82 ? 14.366 -6.484 -22.284 1.00 61.81 82 ASN A CA 1
ATOM 662 C C . ASN A 1 82 ? 13.005 -5.796 -22.486 1.00 61.81 82 ASN A C 1
ATOM 664 O O . ASN A 1 82 ? 12.832 -5.102 -23.487 1.00 61.81 82 ASN A O 1
ATOM 668 N N . ASP A 1 83 ? 12.047 -5.991 -21.577 1.00 74.25 83 ASP A N 1
ATOM 669 C CA . ASP A 1 83 ? 10.724 -5.381 -21.650 1.00 74.25 83 ASP A CA 1
ATOM 670 C C . ASP A 1 83 ? 10.580 -4.247 -20.607 1.00 74.25 83 ASP A C 1
ATOM 672 O O . ASP A 1 83 ? 10.611 -4.499 -19.396 1.00 74.25 83 ASP A O 1
ATOM 676 N N . PRO A 1 84 ? 10.403 -2.984 -21.043 1.00 75.81 84 PRO A N 1
ATOM 677 C CA . PRO A 1 84 ? 10.245 -1.830 -20.155 1.00 75.81 84 PRO A CA 1
ATOM 678 C C . PRO A 1 84 ? 9.077 -1.968 -19.179 1.00 75.81 84 PRO A C 1
ATOM 680 O O . PRO A 1 84 ? 9.154 -1.506 -18.039 1.00 75.81 84 PRO A O 1
ATOM 683 N N . GLN A 1 85 ? 7.991 -2.601 -19.623 1.00 81.50 85 GLN A N 1
ATOM 684 C CA . GLN A 1 85 ? 6.807 -2.814 -18.804 1.00 81.50 85 GLN A CA 1
ATOM 685 C C . GLN A 1 85 ? 7.089 -3.821 -17.688 1.00 81.50 85 GLN A C 1
ATOM 687 O O . G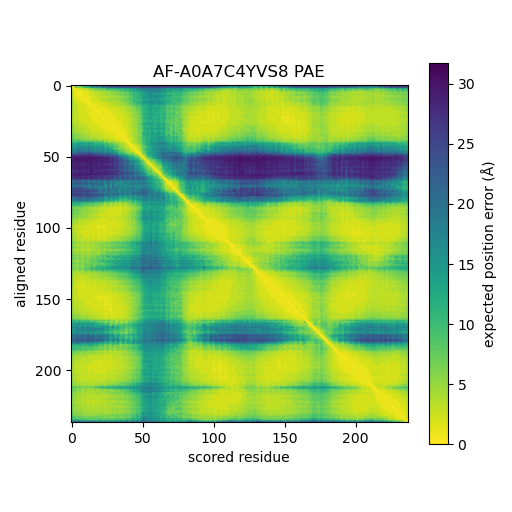LN A 1 85 ? 6.761 -3.563 -16.528 1.00 81.50 85 GLN A O 1
ATOM 692 N N . SER A 1 86 ? 7.772 -4.916 -18.020 1.00 80.19 86 SER A N 1
ATOM 693 C CA . SER A 1 86 ? 8.259 -5.886 -17.042 1.00 80.19 86 SER A CA 1
ATOM 694 C C . SER A 1 86 ? 9.173 -5.231 -15.998 1.00 80.19 86 SER A C 1
ATOM 696 O O . SER A 1 86 ? 8.963 -5.441 -14.807 1.00 80.19 86 SER A O 1
ATOM 698 N N . LEU A 1 87 ? 10.109 -4.361 -16.394 1.00 83.25 87 LEU A N 1
ATOM 699 C CA . LEU A 1 87 ? 10.982 -3.640 -15.449 1.00 83.25 87 LEU A CA 1
ATOM 700 C C . LEU A 1 87 ? 10.224 -2.686 -14.512 1.00 83.25 87 LEU A C 1
ATOM 702 O O . LEU A 1 87 ? 10.525 -2.614 -13.318 1.00 83.25 87 LEU A O 1
ATOM 706 N N . LEU A 1 88 ? 9.222 -1.966 -15.020 1.00 86.31 88 LEU A N 1
ATOM 707 C CA . LEU A 1 88 ? 8.369 -1.123 -14.179 1.00 86.31 88 LEU A CA 1
ATOM 708 C C . LEU A 1 88 ? 7.541 -1.959 -13.198 1.00 86.31 88 LEU A C 1
ATOM 710 O O . LEU A 1 88 ? 7.391 -1.564 -12.044 1.00 86.31 88 LEU A O 1
ATOM 714 N N . SER A 1 89 ? 7.054 -3.129 -13.622 1.00 86.94 89 SER A N 1
ATOM 715 C CA . SER A 1 89 ? 6.261 -4.019 -12.767 1.00 86.94 89 SER A CA 1
ATOM 716 C C . SER A 1 89 ? 7.027 -4.526 -11.536 1.00 86.94 89 SER A C 1
ATOM 718 O O . SER A 1 89 ? 6.419 -4.728 -10.486 1.00 86.94 89 SER A O 1
ATOM 720 N N . VAL A 1 90 ? 8.361 -4.626 -11.608 1.00 86.25 90 VAL A N 1
ATOM 721 C CA . VAL A 1 90 ? 9.220 -4.994 -10.466 1.00 86.25 90 VAL A CA 1
ATOM 722 C C . VAL A 1 90 ? 9.063 -4.022 -9.293 1.00 86.25 90 VAL A C 1
ATOM 724 O O . VAL A 1 90 ? 9.078 -4.452 -8.140 1.00 86.25 90 VAL A O 1
ATOM 727 N N . GLY A 1 91 ? 8.852 -2.728 -9.560 1.00 87.38 91 GLY A N 1
ATOM 728 C CA . GLY A 1 91 ? 8.638 -1.724 -8.511 1.00 87.38 91 GLY A CA 1
ATOM 729 C C . GLY A 1 91 ? 7.430 -2.051 -7.629 1.00 87.38 91 GLY A C 1
ATOM 730 O O . GLY A 1 91 ? 7.467 -1.857 -6.415 1.00 87.38 91 GLY A O 1
ATOM 731 N N . TYR A 1 92 ? 6.404 -2.677 -8.214 1.00 89.25 92 TYR A N 1
ATOM 732 C CA . TYR A 1 92 ? 5.150 -2.985 -7.533 1.00 89.25 92 TYR A CA 1
ATOM 733 C C . TYR A 1 92 ? 5.250 -4.162 -6.563 1.00 89.25 92 TYR A C 1
ATOM 735 O O . TYR A 1 92 ? 4.513 -4.221 -5.580 1.00 89.25 92 TYR A O 1
ATOM 743 N N . VAL A 1 93 ? 6.150 -5.101 -6.841 1.00 87.56 93 VAL A N 1
ATOM 744 C CA . VAL A 1 93 ? 6.387 -6.300 -6.021 1.00 87.56 93 VAL A CA 1
ATOM 745 C C . VAL A 1 93 ? 7.629 -6.168 -5.146 1.00 87.56 93 VAL A C 1
ATOM 747 O O . VAL A 1 93 ? 7.973 -7.082 -4.399 1.00 87.56 93 VAL A O 1
ATOM 750 N N . HIS A 1 94 ? 8.304 -5.023 -5.204 1.00 87.75 94 HIS A N 1
ATOM 751 C CA . HIS A 1 94 ? 9.545 -4.815 -4.488 1.00 87.75 94 HIS A CA 1
ATOM 752 C C . HIS A 1 94 ? 9.332 -4.908 -2.960 1.00 87.75 94 HIS A C 1
ATOM 754 O O . HIS A 1 94 ? 8.411 -4.275 -2.427 1.00 87.75 94 HIS A O 1
ATOM 760 N N . PRO A 1 95 ? 10.210 -5.601 -2.201 1.00 89.31 95 PRO A N 1
ATOM 761 C CA . PRO A 1 95 ? 10.047 -5.797 -0.755 1.00 89.31 95 PRO A CA 1
ATOM 762 C C . PRO A 1 95 ? 9.862 -4.501 0.042 1.00 89.31 95 PRO A C 1
ATOM 764 O O . PRO A 1 95 ? 9.162 -4.477 1.054 1.00 89.31 95 PRO A O 1
ATOM 767 N N . PHE A 1 96 ? 10.459 -3.405 -0.432 1.00 91.62 96 PHE A N 1
ATOM 768 C CA . PHE A 1 96 ? 10.264 -2.074 0.142 1.00 91.62 96 PHE A CA 1
ATOM 769 C C . PHE A 1 96 ? 8.790 -1.645 0.139 1.00 91.62 96 PHE A C 1
ATOM 771 O O . PHE A 1 96 ? 8.279 -1.246 1.185 1.00 91.62 96 PHE A O 1
ATOM 778 N N . ILE A 1 97 ? 8.091 -1.758 -0.998 1.00 93.31 97 ILE A N 1
ATOM 779 C CA . ILE A 1 97 ? 6.706 -1.289 -1.107 1.00 93.31 97 ILE A CA 1
ATOM 780 C C . ILE A 1 97 ? 5.763 -2.177 -0.299 1.00 93.31 97 ILE A C 1
ATOM 782 O O . ILE A 1 97 ? 4.919 -1.672 0.441 1.00 93.31 97 ILE A O 1
ATOM 786 N N . ILE A 1 98 ? 6.004 -3.491 -0.330 1.00 92.25 98 ILE A N 1
ATOM 787 C CA . ILE A 1 98 ? 5.298 -4.477 0.494 1.00 92.25 98 ILE A CA 1
ATOM 788 C C . ILE A 1 98 ? 5.466 -4.135 1.979 1.00 92.25 98 ILE A C 1
ATOM 790 O O . ILE A 1 98 ? 4.491 -4.097 2.725 1.00 92.25 98 ILE A O 1
ATOM 794 N N . THR A 1 99 ? 6.685 -3.809 2.411 1.00 92.50 99 THR A N 1
ATOM 795 C CA . THR A 1 99 ? 6.966 -3.437 3.804 1.00 92.50 99 THR A CA 1
ATOM 796 C C . THR A 1 99 ? 6.230 -2.161 4.206 1.00 92.50 99 THR A C 1
ATOM 798 O O . THR A 1 99 ? 5.609 -2.128 5.266 1.00 92.50 99 THR A O 1
ATOM 801 N N . VAL A 1 100 ? 6.240 -1.122 3.365 1.00 95.81 100 VAL A N 1
ATOM 802 C CA . VAL A 1 100 ? 5.511 0.132 3.626 1.00 95.81 100 VAL A CA 1
ATOM 803 C C . VAL A 1 100 ? 4.004 -0.120 3.745 1.00 95.81 100 VAL A C 1
ATOM 805 O O . VAL A 1 100 ? 3.370 0.374 4.681 1.00 95.81 100 VAL A O 1
ATOM 808 N N . PHE A 1 101 ? 3.433 -0.937 2.858 1.00 95.56 101 PHE A N 1
ATOM 809 C CA . PHE A 1 101 ? 2.028 -1.343 2.914 1.00 95.56 101 PHE A CA 1
ATOM 810 C C . PHE A 1 101 ? 1.684 -2.133 4.178 1.00 95.56 101 PHE A C 1
ATOM 812 O O . PHE A 1 101 ? 0.683 -1.831 4.832 1.00 95.56 101 PHE A O 1
ATOM 819 N N . CYS A 1 102 ? 2.528 -3.084 4.575 1.00 95.06 102 CYS A N 1
ATOM 820 C CA . CYS A 1 102 ? 2.352 -3.846 5.808 1.00 95.06 102 CYS A CA 1
ATOM 821 C C . CYS A 1 102 ? 2.457 -2.952 7.049 1.00 95.06 102 CYS A C 1
ATOM 823 O O . CYS A 1 102 ? 1.621 -3.049 7.945 1.00 95.06 102 CYS A O 1
ATOM 825 N N . ILE A 1 103 ? 3.427 -2.032 7.097 1.00 95.31 103 ILE A N 1
ATOM 826 C CA . ILE A 1 103 ? 3.567 -1.062 8.193 1.00 95.31 103 ILE A CA 1
ATOM 827 C C . ILE A 1 103 ? 2.313 -0.190 8.298 1.00 95.31 103 ILE A C 1
ATOM 829 O O . ILE A 1 103 ? 1.800 0.006 9.403 1.00 95.31 103 ILE A O 1
ATOM 833 N N . TRP A 1 104 ? 1.794 0.306 7.171 1.00 96.12 104 TRP A N 1
ATOM 834 C CA . TRP A 1 104 ? 0.552 1.077 7.144 1.00 96.12 104 TRP A CA 1
ATOM 835 C C . TRP A 1 104 ? -0.629 0.266 7.684 1.00 96.12 104 TRP A C 1
ATOM 837 O O . TRP A 1 104 ? -1.287 0.688 8.640 1.00 96.12 104 TRP A O 1
ATOM 847 N N . ALA A 1 105 ? -0.871 -0.911 7.102 1.00 95.88 105 ALA A N 1
ATOM 848 C CA . ALA A 1 105 ? -1.991 -1.775 7.448 1.00 95.88 105 ALA A CA 1
ATOM 849 C C . ALA A 1 105 ? -1.955 -2.177 8.928 1.00 95.88 105 ALA A C 1
ATOM 851 O O . ALA A 1 105 ? -2.922 -1.968 9.659 1.00 95.88 105 ALA A O 1
ATOM 852 N N . ILE A 1 106 ? -0.815 -2.676 9.412 1.00 96.19 106 ILE A N 1
ATOM 853 C CA . ILE A 1 106 ? -0.663 -3.136 10.796 1.00 96.19 106 ILE A CA 1
ATOM 854 C C . ILE A 1 106 ? -0.712 -1.954 11.772 1.00 96.19 106 ILE A C 1
ATOM 856 O O . ILE A 1 106 ? -1.395 -1.999 12.803 1.00 96.19 106 ILE A O 1
ATOM 860 N N . GLY A 1 107 ? 0.009 -0.873 11.465 1.00 93.50 107 GLY A N 1
ATOM 861 C CA . GLY A 1 107 ? 0.155 0.282 12.349 1.00 93.50 107 GLY A CA 1
ATOM 862 C C . GLY A 1 107 ? -1.173 0.983 12.628 1.00 93.50 107 GLY A C 1
ATOM 863 O O . GLY A 1 107 ? -1.431 1.391 13.769 1.00 93.50 107 GLY A O 1
ATOM 864 N N . ARG A 1 108 ? -2.033 1.070 11.609 1.00 92.94 108 ARG A N 1
ATOM 865 C CA . ARG A 1 108 ? -3.370 1.653 11.711 1.00 92.94 108 ARG A CA 1
ATOM 866 C C . ARG A 1 108 ? -4.384 0.670 12.303 1.00 92.94 108 ARG A C 1
ATOM 868 O O . ARG A 1 108 ? -5.153 1.058 13.184 1.00 92.94 108 ARG A O 1
ATOM 875 N N . SER A 1 109 ? -4.382 -0.592 11.878 1.00 93.50 109 SER A N 1
ATOM 876 C CA . SER A 1 109 ? -5.430 -1.554 12.261 1.00 93.50 109 SER A CA 1
ATOM 877 C C . SER A 1 109 ? -5.237 -2.150 13.648 1.00 93.50 109 SER A C 1
ATOM 879 O O . SER A 1 109 ? -6.215 -2.467 14.323 1.00 93.50 109 SER A O 1
ATOM 881 N N . SER A 1 110 ? -3.999 -2.190 14.150 1.00 93.69 110 SER A N 1
ATOM 882 C CA . SER A 1 110 ? -3.723 -2.551 15.549 1.00 93.69 110 SER A CA 1
ATOM 883 C C . SER A 1 110 ? -4.408 -1.599 16.534 1.00 93.69 110 SER A C 1
ATOM 885 O O . SER A 1 110 ? -4.805 -2.013 17.625 1.00 93.69 110 SER A O 1
ATOM 887 N N . GLY A 1 111 ? -4.603 -0.338 16.132 1.00 87.69 111 GLY A N 1
ATOM 888 C CA . GLY A 1 111 ? -5.261 0.696 16.920 1.00 87.69 111 GLY A CA 1
ATOM 889 C C . GLY A 1 111 ? -6.790 0.634 16.939 1.00 87.69 111 GLY A C 1
ATOM 890 O O . GLY A 1 111 ? -7.384 1.426 17.658 1.00 87.69 111 GLY A O 1
ATOM 891 N N . ALA A 1 112 ? -7.428 -0.271 16.185 1.00 88.31 112 ALA A N 1
ATOM 892 C CA . ALA A 1 112 ? -8.882 -0.270 16.018 1.00 88.31 112 ALA A CA 1
ATOM 893 C C . ALA A 1 112 ? -9.662 -0.560 17.312 1.00 88.31 112 ALA A C 1
ATOM 895 O O . ALA A 1 112 ? -10.652 0.101 17.604 1.00 88.31 112 ALA A O 1
ATOM 896 N N . ILE A 1 113 ? -9.224 -1.551 18.092 1.00 89.19 113 ILE A N 1
ATOM 897 C CA . ILE A 1 113 ? -9.883 -1.946 19.345 1.00 89.19 113 ILE A CA 1
ATOM 898 C C . ILE A 1 113 ? -8.874 -1.875 20.487 1.00 89.19 113 ILE A C 1
ATOM 900 O O . ILE A 1 113 ? -9.058 -1.104 21.427 1.00 89.19 113 ILE A O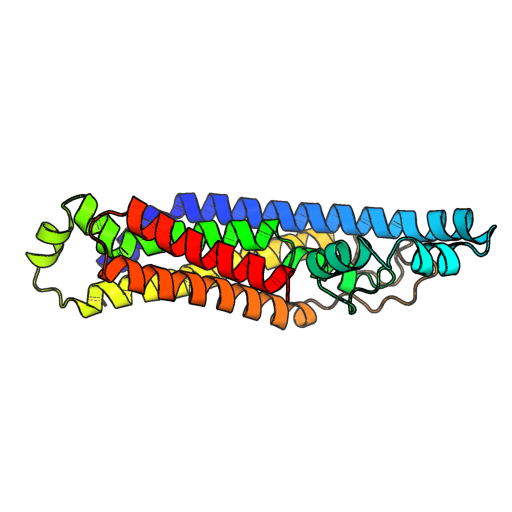 1
ATOM 904 N N . ALA A 1 114 ? -7.759 -2.597 20.364 1.00 90.50 114 ALA A N 1
ATOM 905 C CA . ALA A 1 114 ? -6.694 -2.596 21.361 1.00 90.50 114 ALA A CA 1
ATOM 906 C C . ALA A 1 114 ? -6.115 -1.195 21.603 1.00 90.50 114 ALA A C 1
ATOM 908 O O . ALA A 1 114 ? -5.772 -0.873 22.731 1.00 90.50 114 ALA A O 1
ATOM 909 N N . GLY A 1 115 ? -6.041 -0.338 20.578 1.00 88.75 115 GLY A N 1
ATOM 910 C CA . GLY A 1 115 ? -5.570 1.043 20.736 1.00 88.75 115 GLY A CA 1
ATOM 911 C C . GLY A 1 115 ? -6.491 1.921 21.582 1.00 88.75 115 GLY A C 1
ATOM 912 O O . GLY A 1 115 ? -6.004 2.712 22.385 1.00 88.75 115 GLY A O 1
ATOM 913 N N . GLU A 1 116 ? -7.806 1.772 21.432 1.00 89.31 116 GLU A N 1
ATOM 914 C CA . GLU A 1 116 ? -8.792 2.512 22.231 1.00 89.31 116 GLU A CA 1
ATOM 915 C C . GLU A 1 116 ? -8.877 1.975 23.671 1.00 89.31 116 GLU A C 1
ATOM 917 O O . GLU A 1 116 ? -9.125 2.736 24.605 1.00 89.31 116 GLU A O 1
ATOM 922 N N . ILE A 1 117 ? -8.626 0.676 23.875 1.00 91.44 117 ILE A N 1
ATOM 923 C CA . ILE A 1 117 ? -8.513 0.076 25.215 1.00 91.44 117 ILE A CA 1
ATOM 924 C C . ILE A 1 117 ? -7.253 0.587 25.926 1.00 91.44 117 ILE A C 1
ATOM 926 O O . ILE A 1 117 ? -7.339 1.051 27.058 1.00 91.44 117 ILE A O 1
ATOM 930 N N . ASP A 1 118 ? -6.104 0.554 25.249 1.00 90.62 118 ASP A N 1
ATOM 931 C CA . ASP A 1 118 ? -4.801 0.974 25.790 1.00 90.62 118 ASP A CA 1
ATOM 932 C C . ASP A 1 118 ? -4.785 2.466 26.174 1.00 90.62 118 ASP A C 1
ATOM 934 O O . ASP A 1 118 ? -4.150 2.869 27.143 1.00 90.62 118 ASP A O 1
ATOM 938 N N . ARG A 1 119 ? -5.543 3.298 25.447 1.00 88.62 119 ARG A N 1
ATOM 939 C CA . ARG A 1 119 ? -5.724 4.732 25.740 1.00 88.62 119 ARG A CA 1
ATOM 940 C C . ARG A 1 119 ? -6.766 5.024 26.824 1.00 88.62 119 ARG A C 1
ATOM 942 O O . ARG A 1 119 ? -6.939 6.187 27.178 1.00 88.62 119 ARG A O 1
ATOM 949 N N . GLY A 1 120 ? -7.503 4.018 27.299 1.00 88.69 120 GLY A N 1
ATOM 950 C CA . GLY A 1 120 ? -8.635 4.200 28.214 1.00 88.69 120 GLY A CA 1
ATOM 951 C C . GLY A 1 120 ? -9.845 4.910 27.587 1.00 88.69 120 GLY A C 1
ATOM 952 O O . GLY A 1 120 ? -10.781 5.280 28.289 1.00 88.69 120 GLY A O 1
ATOM 953 N N . THR A 1 121 ? -9.867 5.109 26.265 1.00 87.69 121 THR A N 1
ATOM 954 C CA . THR A 1 121 ? -10.951 5.814 25.558 1.00 87.69 121 THR A CA 1
ATOM 955 C C . THR A 1 121 ? -1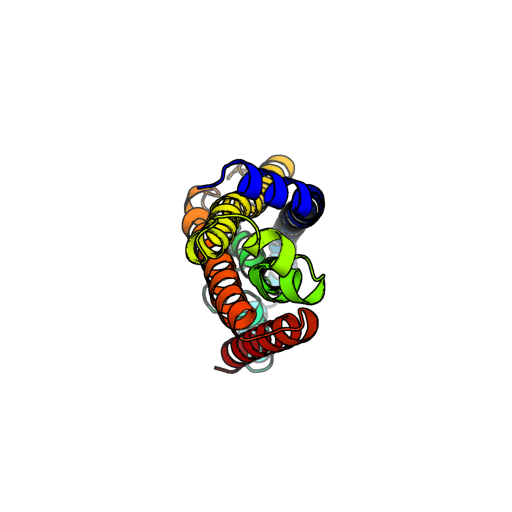2.130 4.907 25.219 1.00 87.69 121 THR A C 1
ATOM 957 O O . THR A 1 121 ? -13.221 5.399 24.926 1.00 87.69 121 THR A O 1
ATOM 960 N N . MET A 1 122 ? -11.952 3.586 25.304 1.00 86.44 122 MET A N 1
ATOM 961 C CA . MET A 1 122 ? -13.016 2.612 25.055 1.00 86.44 122 MET A CA 1
ATOM 962 C C . MET A 1 122 ? -14.210 2.784 26.009 1.00 86.44 122 MET A C 1
ATOM 964 O O . MET A 1 122 ? -15.356 2.657 25.581 1.00 86.44 122 MET A O 1
ATOM 968 N N . GLU A 1 123 ? -13.971 3.121 27.279 1.00 86.62 123 GLU A N 1
ATOM 969 C CA . GLU A 1 123 ? -15.043 3.330 28.265 1.00 86.62 123 GLU A CA 1
ATOM 970 C C . GLU A 1 123 ? -15.918 4.539 27.902 1.00 86.62 123 GLU A C 1
ATOM 972 O O . GLU A 1 123 ? -17.144 4.471 27.993 1.00 86.62 123 GLU A O 1
ATOM 977 N N . LEU A 1 124 ? -15.308 5.607 27.370 1.00 87.19 124 LEU A N 1
ATOM 978 C CA . LEU A 1 124 ? -16.020 6.791 26.876 1.00 87.19 124 LEU A CA 1
ATOM 979 C C . LEU A 1 124 ? -16.879 6.476 25.643 1.00 87.19 124 LEU A C 1
ATOM 981 O O . LEU A 1 124 ? -17.977 7.015 25.501 1.00 87.19 124 LEU A O 1
ATOM 985 N N . LEU A 1 125 ? -16.396 5.605 24.749 1.00 81.25 125 LEU A N 1
ATOM 986 C CA . LEU A 1 125 ? -17.150 5.174 23.567 1.00 81.25 125 LEU A CA 1
ATOM 987 C C . LEU A 1 125 ? -18.338 4.279 23.938 1.00 81.25 125 LEU A C 1
ATOM 989 O O . LEU A 1 125 ? -19.401 4.402 23.333 1.00 81.25 125 LEU A O 1
ATOM 993 N N . LEU A 1 126 ? -18.166 3.398 24.927 1.00 81.00 126 LEU A N 1
ATOM 994 C CA . LEU A 1 126 ? -19.211 2.481 25.392 1.00 81.00 126 LEU A CA 1
ATOM 995 C C . LEU A 1 126 ? -20.246 3.146 26.308 1.00 81.00 126 LEU A C 1
ATOM 997 O O . LEU A 1 126 ? -21.349 2.622 26.440 1.00 81.00 126 LEU A O 1
ATOM 1001 N N . ALA A 1 127 ? -19.926 4.299 26.900 1.00 87.69 127 ALA A N 1
ATOM 1002 C CA . ALA A 1 127 ? -20.898 5.126 27.614 1.00 87.69 127 ALA A CA 1
ATOM 1003 C C . ALA A 1 127 ? -21.946 5.746 26.671 1.00 87.69 127 ALA A C 1
ATOM 1005 O O . ALA A 1 127 ? -23.039 6.115 27.101 1.00 87.69 127 ALA A O 1
ATOM 1006 N N . GLN A 1 128 ? -21.632 5.854 25.375 1.00 86.75 128 GLN A N 1
ATOM 1007 C CA . GLN A 1 128 ? -22.584 6.279 24.354 1.00 86.75 128 GLN A CA 1
ATOM 1008 C C . GLN A 1 128 ? -23.401 5.075 23.853 1.00 86.75 128 GLN A C 1
ATOM 1010 O O . GLN A 1 128 ? -22.871 3.967 23.778 1.00 86.75 128 GLN A O 1
ATOM 1015 N N . PRO A 1 129 ? -24.671 5.261 23.440 1.00 85.19 129 PRO A N 1
ATOM 1016 C CA . PRO A 1 129 ? -25.522 4.188 22.916 1.00 85.19 129 PRO A CA 1
ATOM 1017 C C . PRO A 1 129 ? -25.091 3.753 21.497 1.00 85.19 129 PRO A C 1
ATOM 1019 O O . PRO A 1 129 ? -25.816 3.912 20.512 1.00 85.19 129 PRO A O 1
ATOM 1022 N N . ILE A 1 130 ? -23.877 3.209 21.369 1.00 82.88 130 ILE A N 1
ATOM 1023 C CA . ILE A 1 130 ? -23.266 2.757 20.119 1.00 82.88 130 ILE A CA 1
ATOM 1024 C C . ILE A 1 130 ? -23.106 1.237 20.168 1.00 82.88 130 ILE A C 1
ATOM 1026 O O . ILE A 1 130 ? -22.471 0.672 21.053 1.00 82.88 130 ILE A O 1
ATOM 1030 N N . ALA A 1 131 ? -23.664 0.553 19.171 1.00 85.25 131 ALA A N 1
ATOM 1031 C CA . ALA A 1 131 ? -23.491 -0.888 19.032 1.00 85.25 131 ALA A CA 1
ATOM 1032 C C . ALA A 1 131 ? -22.029 -1.242 18.697 1.00 85.25 131 ALA A C 1
ATOM 1034 O O . ALA A 1 131 ? -21.424 -0.620 17.824 1.00 85.25 131 ALA A O 1
ATOM 1035 N N . ARG A 1 132 ? -21.486 -2.293 19.326 1.00 84.31 132 ARG A N 1
ATOM 1036 C CA . ARG A 1 132 ? -20.076 -2.716 19.178 1.00 84.31 132 ARG A CA 1
ATOM 1037 C C . ARG A 1 132 ? -19.665 -2.982 17.725 1.00 84.31 132 ARG A C 1
ATOM 1039 O O . ARG A 1 132 ? -18.578 -2.592 17.311 1.00 84.31 132 ARG A O 1
ATOM 1046 N N . TRP A 1 133 ? -20.555 -3.571 16.924 1.00 85.12 133 TRP A N 1
ATOM 1047 C CA . TRP A 1 133 ? -20.291 -3.835 15.505 1.00 85.12 133 TRP A CA 1
ATOM 1048 C C . TRP A 1 133 ? -20.070 -2.548 14.698 1.00 85.12 133 TRP A C 1
ATOM 1050 O O . TRP A 1 133 ? -19.267 -2.548 13.768 1.00 85.12 133 TRP A O 1
ATOM 1060 N N . LYS A 1 134 ? -20.709 -1.429 15.084 1.00 87.00 134 LYS A N 1
ATOM 1061 C CA . LYS A 1 134 ? -20.556 -0.140 14.390 1.00 87.00 134 LYS A CA 1
ATOM 1062 C C . LYS A 1 134 ? -19.128 0.387 14.491 1.00 87.00 134 LYS A C 1
ATOM 1064 O O . LYS A 1 134 ? -18.649 0.996 13.535 1.00 87.00 134 LYS A O 1
ATOM 1069 N N . VAL A 1 135 ? -18.448 0.140 15.613 1.00 84.06 135 VAL A N 1
ATOM 1070 C CA . VAL A 1 135 ? -17.041 0.525 15.809 1.00 84.06 135 VAL A CA 1
ATOM 1071 C C . VAL A 1 135 ? -16.171 -0.213 14.796 1.00 84.06 135 VAL A C 1
ATOM 1073 O O . VAL A 1 135 ? -15.502 0.423 13.984 1.00 84.06 135 VAL A O 1
ATOM 1076 N N . VAL A 1 136 ? -16.289 -1.543 14.741 1.00 87.44 136 VAL A N 1
ATOM 1077 C CA . VAL A 1 136 ? -15.529 -2.391 13.808 1.00 87.44 136 VAL A CA 1
ATOM 1078 C C . VAL A 1 136 ? -15.796 -2.002 12.353 1.00 87.44 136 VAL A C 1
ATOM 1080 O O . VAL A 1 136 ? -14.854 -1.767 11.598 1.00 87.44 136 VAL A O 1
ATOM 1083 N N . THR A 1 137 ? -17.065 -1.837 11.960 1.00 88.69 137 THR A N 1
ATOM 1084 C CA . THR A 1 137 ? -17.404 -1.436 10.584 1.00 88.69 137 THR A CA 1
ATOM 1085 C C . THR A 1 137 ? -16.893 -0.047 10.227 1.00 88.69 137 THR A C 1
ATOM 1087 O O . THR A 1 137 ? -16.615 0.208 9.063 1.00 88.69 137 THR A O 1
ATOM 1090 N N . THR A 1 138 ? -16.749 0.856 11.203 1.00 90.56 138 THR A N 1
ATOM 1091 C CA . THR A 1 138 ? -16.207 2.195 10.936 1.00 90.56 138 THR A CA 1
ATOM 1092 C C . THR A 1 138 ? -14.712 2.121 10.647 1.00 90.56 138 THR A C 1
ATOM 1094 O O . THR A 1 138 ? -14.248 2.790 9.729 1.00 90.56 138 THR A O 1
ATOM 1097 N N . HIS A 1 139 ? -13.963 1.264 11.351 1.00 90.56 139 HIS A N 1
ATOM 1098 C CA . HIS A 1 139 ? -12.569 1.006 10.992 1.00 90.56 139 HIS A CA 1
ATOM 1099 C C . HIS A 1 139 ? -12.473 0.385 9.591 1.00 90.56 139 HIS A C 1
ATOM 1101 O O . HIS A 1 139 ? -11.786 0.949 8.744 1.00 90.56 139 HIS A O 1
ATOM 1107 N N . LEU A 1 140 ? -13.249 -0.658 9.288 1.00 90.69 140 LEU A N 1
ATOM 1108 C CA . LEU A 1 140 ? -13.256 -1.250 7.942 1.00 90.69 140 LEU A CA 1
ATOM 1109 C C . LEU A 1 140 ? -13.636 -0.239 6.844 1.00 90.69 140 LEU A C 1
ATOM 1111 O O . LEU A 1 140 ? -13.006 -0.213 5.792 1.00 90.69 140 LEU A O 1
ATOM 1115 N N . ALA A 1 141 ? -14.606 0.646 7.090 1.00 92.12 141 ALA A N 1
ATOM 1116 C CA . ALA A 1 141 ? -14.980 1.701 6.147 1.00 92.12 141 ALA A CA 1
ATOM 1117 C C . ALA A 1 141 ? -13.841 2.706 5.913 1.00 92.12 141 ALA A C 1
ATOM 1119 O O . ALA A 1 141 ? -13.622 3.150 4.789 1.00 92.12 141 ALA A O 1
ATOM 1120 N N . VAL A 1 142 ? -13.086 3.060 6.958 1.00 92.44 142 VAL A N 1
ATOM 1121 C CA . VAL A 1 142 ? -11.907 3.923 6.809 1.00 92.44 142 VAL A CA 1
ATOM 1122 C C . VAL A 1 142 ? -10.784 3.187 6.066 1.00 92.44 142 VAL A C 1
ATOM 1124 O O . VAL A 1 142 ? -10.063 3.828 5.316 1.00 92.44 142 VAL A O 1
ATOM 1127 N N . ASP A 1 143 ? -10.615 1.866 6.226 1.00 93.19 143 ASP A N 1
ATOM 1128 C CA . ASP A 1 143 ? -9.673 1.073 5.405 1.00 93.19 143 ASP A CA 1
ATOM 1129 C C . ASP A 1 143 ? -10.076 1.079 3.929 1.00 93.19 143 ASP A C 1
ATOM 1131 O O . ASP A 1 143 ? -9.256 1.376 3.065 1.00 93.19 143 ASP A O 1
ATOM 1135 N N . LEU A 1 144 ? -11.362 0.867 3.643 1.00 93.69 144 LEU A N 1
ATOM 1136 C CA . LEU A 1 144 ? -11.913 0.951 2.288 1.00 93.69 144 LEU A CA 1
ATOM 1137 C C . LEU A 1 144 ? -11.721 2.329 1.641 1.00 93.69 144 LEU A C 1
ATOM 1139 O O . LEU A 1 144 ? -11.650 2.413 0.420 1.00 93.69 144 LEU A O 1
ATOM 1143 N N . ALA A 1 145 ? -11.620 3.401 2.430 1.00 94.38 145 ALA A N 1
ATOM 1144 C CA . ALA A 1 145 ? -11.348 4.742 1.918 1.00 94.38 145 ALA A CA 1
ATOM 1145 C C . ALA A 1 145 ? -9.847 5.020 1.724 1.00 94.38 145 ALA A C 1
ATOM 1147 O O . ALA A 1 145 ? -9.466 5.682 0.764 1.00 94.38 145 ALA A O 1
ATOM 1148 N N . THR A 1 146 ? -8.982 4.540 2.621 1.00 95.31 146 THR A N 1
ATOM 1149 C CA . THR A 1 146 ? -7.545 4.867 2.595 1.00 95.31 146 THR A CA 1
ATOM 1150 C C . THR A 1 146 ? -6.747 3.993 1.641 1.00 95.31 146 THR A C 1
ATOM 1152 O O . THR A 1 146 ? -5.805 4.485 1.024 1.00 95.31 146 THR A O 1
ATOM 1155 N N . ILE A 1 147 ? -7.126 2.723 1.483 1.00 96.06 147 ILE A N 1
ATOM 1156 C CA . ILE A 1 147 ? -6.427 1.777 0.606 1.00 96.06 147 ILE A CA 1
ATOM 1157 C C . ILE A 1 147 ? -6.431 2.258 -0.854 1.00 96.06 147 ILE A C 1
ATOM 1159 O O . ILE A 1 147 ? -5.346 2.340 -1.434 1.00 96.06 147 ILE A O 1
ATOM 1163 N N . PRO A 1 148 ? -7.574 2.669 -1.448 1.00 96.12 148 PRO A N 1
ATOM 1164 C CA . PRO A 1 148 ? -7.576 3.227 -2.796 1.00 96.12 148 PRO A CA 1
ATOM 1165 C C . PRO A 1 148 ? -6.703 4.472 -2.920 1.00 96.12 148 PRO A C 1
ATOM 1167 O O . PRO A 1 148 ? -6.023 4.625 -3.924 1.00 96.12 148 PRO A O 1
ATOM 1170 N N . ILE A 1 149 ? -6.664 5.341 -1.904 1.00 96.50 149 ILE A N 1
ATOM 1171 C CA . ILE A 1 149 ? -5.827 6.550 -1.933 1.00 96.50 149 ILE A CA 1
ATOM 1172 C C . ILE A 1 149 ? -4.343 6.177 -2.031 1.00 96.50 149 ILE A C 1
ATOM 1174 O O . ILE A 1 149 ? -3.632 6.743 -2.854 1.00 96.50 149 ILE A O 1
ATOM 1178 N N . LEU A 1 150 ? -3.877 5.201 -1.246 1.00 96.81 150 LEU A N 1
ATOM 1179 C CA . LEU A 1 150 ? -2.481 4.752 -1.295 1.00 96.81 150 LEU A CA 1
ATOM 1180 C C . LEU A 1 150 ? -2.111 4.117 -2.639 1.00 96.81 150 LEU A C 1
ATOM 1182 O O . LEU A 1 150 ? -1.052 4.405 -3.193 1.00 96.81 150 LEU A O 1
ATOM 1186 N N . VAL A 1 151 ? -2.997 3.282 -3.176 1.00 95.62 151 VAL A N 1
ATOM 1187 C CA . VAL A 1 151 ? -2.804 2.621 -4.473 1.00 95.62 151 VAL A CA 1
ATOM 1188 C C . VAL A 1 151 ? -2.868 3.636 -5.622 1.00 95.62 151 VAL A C 1
ATOM 1190 O O . VAL A 1 151 ? -2.113 3.538 -6.585 1.00 95.62 151 VAL A O 1
ATOM 1193 N N . LEU A 1 152 ? -3.689 4.682 -5.499 1.00 95.56 152 LEU A N 1
ATOM 1194 C CA . LEU A 1 152 ? -3.683 5.808 -6.430 1.00 95.56 152 LEU A CA 1
ATOM 1195 C C . LEU A 1 152 ? -2.392 6.626 -6.331 1.00 95.56 152 LEU A C 1
ATOM 1197 O O . LEU A 1 152 ? -1.881 7.028 -7.366 1.00 95.56 152 LEU A O 1
ATOM 1201 N N . CYS A 1 153 ? -1.821 6.845 -5.141 1.00 96.38 153 CYS A N 1
ATOM 1202 C CA . CYS A 1 153 ? -0.506 7.490 -5.011 1.00 96.38 153 CYS A CA 1
ATOM 1203 C C . CYS A 1 153 ? 0.595 6.706 -5.738 1.00 96.38 153 CYS A C 1
ATOM 1205 O O . CYS A 1 153 ? 1.456 7.313 -6.373 1.00 96.38 153 CYS A O 1
ATOM 1207 N N . MET A 1 154 ? 0.535 5.374 -5.679 1.00 94.88 154 MET A N 1
ATOM 1208 C CA . MET A 1 154 ? 1.433 4.478 -6.408 1.00 94.88 154 MET A CA 1
ATOM 1209 C C . MET A 1 154 ? 1.292 4.663 -7.923 1.00 94.88 154 MET A C 1
ATOM 1211 O O . MET A 1 154 ? 2.259 5.012 -8.597 1.00 94.88 154 MET A O 1
ATOM 1215 N N . LEU A 1 155 ? 0.062 4.560 -8.439 1.00 94.44 155 LEU A N 1
ATOM 1216 C CA . LEU A 1 155 ? -0.231 4.791 -9.854 1.00 94.44 155 LEU A CA 1
ATOM 1217 C C . LEU A 1 155 ? 0.189 6.199 -10.302 1.00 94.44 155 LEU A C 1
ATOM 1219 O O . LEU A 1 155 ? 0.794 6.357 -11.360 1.00 94.44 155 LEU A O 1
ATOM 1223 N N . LEU A 1 156 ? -0.089 7.228 -9.497 1.00 95.38 156 LEU A N 1
ATOM 1224 C CA . LEU A 1 156 ? 0.319 8.605 -9.773 1.00 95.38 156 LEU A CA 1
ATOM 1225 C C . LEU A 1 156 ? 1.844 8.730 -9.878 1.00 95.38 156 LEU A C 1
ATOM 1227 O O . LEU A 1 156 ? 2.321 9.366 -10.813 1.00 95.38 156 LEU A O 1
ATOM 1231 N N . GLY A 1 157 ? 2.608 8.090 -8.991 1.00 94.12 157 GLY A N 1
ATOM 1232 C CA . GLY A 1 157 ? 4.072 8.073 -9.062 1.00 94.12 157 GLY A CA 1
ATOM 1233 C C . GLY A 1 157 ? 4.577 7.457 -10.366 1.00 94.12 157 GLY A C 1
ATOM 1234 O O . GLY A 1 157 ? 5.409 8.057 -11.050 1.00 94.12 157 GLY A O 1
ATOM 1235 N N . THR A 1 158 ? 4.003 6.320 -10.769 1.00 92.44 158 THR A N 1
ATOM 1236 C CA . THR A 1 158 ? 4.343 5.664 -12.037 1.00 92.44 158 THR A CA 1
ATOM 1237 C C . THR A 1 158 ? 3.939 6.525 -13.241 1.00 92.44 158 THR A C 1
ATOM 1239 O O . THR A 1 158 ? 4.749 6.726 -14.141 1.00 92.44 158 THR A O 1
ATOM 1242 N N . THR A 1 159 ? 2.727 7.098 -13.266 1.00 92.69 159 THR A N 1
ATOM 1243 C CA . THR A 1 159 ? 2.271 7.950 -14.385 1.00 92.69 159 THR A CA 1
ATOM 1244 C C . THR A 1 159 ? 3.125 9.199 -14.560 1.00 92.69 159 THR A C 1
ATOM 1246 O O . THR A 1 159 ? 3.532 9.515 -15.677 1.00 92.69 159 THR A O 1
ATOM 1249 N N . VAL A 1 160 ? 3.423 9.911 -13.472 1.00 94.19 160 VAL A N 1
ATOM 1250 C CA . VAL A 1 160 ? 4.276 11.101 -13.509 1.00 94.19 160 VAL A CA 1
ATOM 1251 C C . VAL A 1 160 ? 5.683 10.708 -13.950 1.00 94.19 160 VAL A C 1
ATOM 1253 O O . VAL A 1 160 ? 6.246 11.364 -14.820 1.00 94.19 160 VAL A O 1
ATOM 1256 N N . GLY A 1 161 ? 6.220 9.607 -13.423 1.00 91.19 161 GLY A N 1
ATOM 1257 C CA . GLY A 1 161 ? 7.521 9.074 -13.814 1.00 91.19 161 GLY A CA 1
ATOM 1258 C C . GLY A 1 161 ? 7.631 8.746 -15.305 1.00 91.19 161 GLY A C 1
ATOM 1259 O O . GLY A 1 161 ? 8.534 9.234 -15.983 1.00 91.19 161 GLY A O 1
ATOM 1260 N N . ILE A 1 162 ? 6.676 7.985 -15.844 1.00 89.81 162 ILE A N 1
ATOM 1261 C CA . ILE A 1 162 ? 6.632 7.603 -17.265 1.00 89.81 162 ILE A CA 1
ATOM 1262 C C . ILE A 1 162 ? 6.599 8.844 -18.170 1.00 89.81 162 ILE A C 1
ATOM 1264 O O . ILE A 1 162 ? 7.347 8.906 -19.146 1.00 89.81 162 ILE A O 1
ATOM 1268 N N . ASN A 1 163 ? 5.783 9.846 -17.822 1.00 89.56 163 ASN A N 1
ATOM 1269 C CA . ASN A 1 163 ? 5.672 11.085 -18.594 1.00 89.56 163 ASN A CA 1
ATOM 1270 C C . ASN A 1 163 ? 6.944 11.944 -18.518 1.00 89.56 163 ASN A C 1
ATOM 1272 O O . ASN A 1 163 ? 7.386 12.473 -19.532 1.00 89.56 163 ASN A O 1
ATOM 1276 N N . VAL A 1 164 ? 7.552 12.076 -17.334 1.00 90.31 164 VAL A N 1
ATOM 1277 C CA . VAL A 1 164 ? 8.768 12.887 -17.137 1.00 90.31 164 VAL A CA 1
ATOM 1278 C C . VAL A 1 164 ? 9.980 12.274 -17.840 1.00 90.31 164 VAL A C 1
ATOM 1280 O O . VAL A 1 164 ? 10.806 13.008 -18.377 1.00 90.31 164 VAL A O 1
ATOM 1283 N N . PHE A 1 165 ? 10.094 10.944 -17.853 1.00 85.69 165 PHE A N 1
ATOM 1284 C CA . PHE A 1 165 ? 11.225 10.242 -18.468 1.00 85.69 165 PHE A CA 1
ATOM 1285 C C . PHE A 1 165 ? 10.979 9.811 -19.921 1.00 85.69 165 PHE A C 1
ATOM 1287 O O . PHE A 1 165 ? 11.836 9.146 -20.498 1.00 85.69 165 PHE A O 1
ATOM 1294 N N . GLY A 1 166 ? 9.846 10.191 -20.523 1.00 80.00 166 GLY A N 1
ATOM 1295 C CA . GLY A 1 166 ? 9.560 9.933 -21.939 1.00 80.00 166 GLY A CA 1
ATOM 1296 C C . GLY A 1 166 ? 9.407 8.451 -22.293 1.00 80.00 166 GLY A C 1
ATOM 1297 O O . GLY A 1 166 ? 9.637 8.066 -23.435 1.00 80.00 166 GLY A O 1
ATOM 1298 N N . LEU A 1 167 ? 9.018 7.612 -21.325 1.00 77.44 167 LEU A N 1
ATOM 1299 C CA . LEU A 1 167 ? 8.858 6.164 -21.517 1.00 77.44 167 LEU A CA 1
ATOM 1300 C C . LEU A 1 167 ? 7.577 5.807 -22.305 1.00 77.44 167 LEU A C 1
ATOM 1302 O O . LEU A 1 167 ? 7.376 4.663 -22.699 1.00 77.44 167 LEU A O 1
ATOM 1306 N N . THR A 1 168 ? 6.691 6.777 -22.545 1.00 76.50 168 THR A N 1
ATOM 1307 C CA . THR A 1 168 ? 5.459 6.578 -23.327 1.00 76.50 168 THR A CA 1
ATOM 1308 C C . THR A 1 168 ? 5.735 6.418 -24.823 1.00 76.50 168 THR A C 1
ATOM 1310 O O . THR A 1 168 ? 4.981 5.722 -25.501 1.00 76.50 168 THR A O 1
ATOM 1313 N N . ASP A 1 169 ? 6.795 7.050 -25.343 1.00 74.62 169 ASP A N 1
ATOM 1314 C CA . ASP A 1 169 ? 7.061 7.135 -26.780 1.00 74.62 169 ASP A CA 1
ATOM 1315 C C . ASP A 1 169 ? 7.815 5.895 -27.293 1.00 74.62 169 ASP A C 1
ATOM 1317 O O . ASP A 1 169 ? 9.009 5.741 -27.007 1.00 74.62 169 ASP A O 1
ATOM 1321 N N . PRO A 1 170 ? 7.188 5.038 -28.130 1.00 67.94 170 PRO A N 1
ATOM 1322 C CA . PRO A 1 170 ? 7.822 3.809 -28.626 1.00 67.94 170 PRO A CA 1
ATOM 1323 C C . PRO A 1 170 ? 9.018 4.067 -29.551 1.00 67.94 170 PRO A C 1
ATOM 1325 O O . PRO A 1 170 ? 9.861 3.197 -29.734 1.00 67.94 170 PRO A O 1
ATOM 1328 N N . ASN A 1 171 ? 9.095 5.270 -30.131 1.00 66.38 171 ASN A N 1
ATOM 1329 C CA . ASN A 1 171 ? 10.174 5.698 -31.026 1.00 66.38 171 ASN A CA 1
ATOM 1330 C C . ASN A 1 171 ? 11.307 6.429 -30.289 1.00 66.38 171 ASN A C 1
ATOM 1332 O O . ASN A 1 171 ? 12.191 6.998 -30.932 1.00 66.38 171 ASN A O 1
ATOM 1336 N N . SER A 1 172 ? 11.266 6.483 -28.956 1.00 68.00 172 SER A N 1
ATOM 1337 C CA . SER A 1 172 ? 12.317 7.142 -28.192 1.00 68.00 172 SER A CA 1
ATOM 1338 C C . SER A 1 172 ? 13.660 6.408 -28.367 1.00 68.00 172 SER A C 1
ATOM 1340 O O . SER A 1 172 ? 13.702 5.181 -28.502 1.00 68.00 172 SER A O 1
ATOM 1342 N N . PRO A 1 173 ? 14.794 7.134 -28.343 1.00 67.56 173 PRO A N 1
ATOM 1343 C CA . PRO A 1 173 ? 16.123 6.533 -28.480 1.00 67.56 173 PRO A CA 1
ATOM 1344 C C . PRO A 1 173 ? 16.470 5.561 -27.337 1.00 67.56 173 PRO A C 1
ATOM 1346 O O . PRO A 1 173 ? 17.413 4.784 -27.470 1.00 67.56 173 PRO A O 1
ATOM 1349 N N . LEU A 1 174 ? 15.696 5.568 -26.243 1.00 67.88 174 LEU A N 1
ATOM 1350 C CA . LEU A 1 174 ? 15.761 4.601 -25.140 1.00 67.88 174 LEU A CA 1
ATOM 1351 C C . LEU A 1 174 ? 15.484 3.163 -25.599 1.00 67.88 174 LEU A C 1
ATOM 1353 O O . LEU A 1 174 ? 16.052 2.224 -25.048 1.00 67.88 174 LEU A O 1
ATOM 1357 N N . TYR A 1 175 ? 14.638 2.993 -26.616 1.00 66.88 175 TYR A N 1
ATOM 1358 C CA . TYR A 1 175 ? 14.242 1.685 -27.140 1.00 66.88 175 TYR A CA 1
ATOM 1359 C C . TYR A 1 175 ? 15.021 1.283 -28.395 1.00 66.88 175 TYR A C 1
ATOM 1361 O O . TYR A 1 175 ? 14.673 0.301 -29.050 1.00 66.88 175 TYR A O 1
ATOM 1369 N N . ALA A 1 176 ? 16.084 2.013 -28.751 1.00 59.91 176 ALA A N 1
ATOM 1370 C CA . ALA A 1 176 ? 16.890 1.715 -29.929 1.00 59.91 176 ALA A CA 1
ATOM 1371 C C . ALA A 1 176 ? 17.461 0.283 -29.856 1.00 59.91 176 ALA A C 1
ATOM 1373 O O . ALA A 1 176 ? 18.347 -0.013 -29.055 1.00 59.91 176 ALA A O 1
ATOM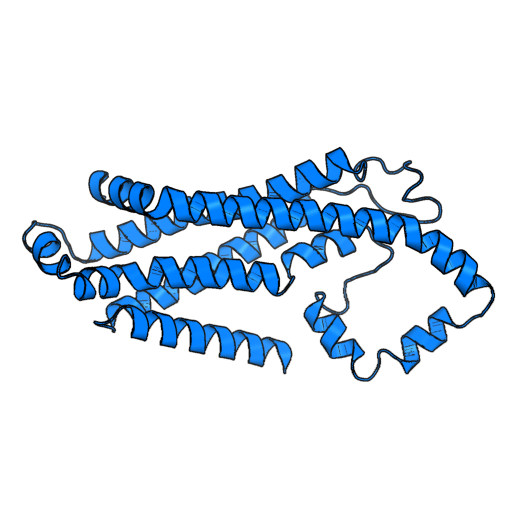 1374 N N . GLY A 1 177 ? 16.935 -0.612 -30.700 1.00 58.84 177 GLY A N 1
ATOM 1375 C CA . GLY A 1 177 ? 17.307 -2.032 -30.745 1.00 58.84 177 GLY A CA 1
ATOM 1376 C C . GLY A 1 177 ? 16.396 -2.986 -29.957 1.00 58.84 177 GLY A C 1
ATOM 1377 O O . GLY A 1 177 ? 16.619 -4.193 -30.012 1.00 58.84 177 GLY A O 1
ATOM 1378 N N . MET A 1 178 ? 15.353 -2.492 -29.278 1.00 62.72 178 MET A N 1
ATOM 1379 C CA . MET A 1 178 ? 14.371 -3.297 -28.540 1.00 62.72 178 MET A CA 1
ATOM 1380 C C . MET A 1 178 ? 12.980 -3.190 -29.184 1.00 62.72 178 MET A C 1
ATOM 1382 O O . MET A 1 178 ? 12.479 -2.098 -29.436 1.00 62.72 178 MET A O 1
ATOM 1386 N N . LYS A 1 179 ? 12.316 -4.328 -29.436 1.00 57.53 179 LYS A N 1
ATOM 1387 C CA . LYS A 1 179 ? 10.880 -4.356 -29.770 1.00 57.53 179 LYS A CA 1
ATOM 1388 C C . LYS A 1 179 ? 10.073 -4.257 -28.474 1.00 57.53 179 LYS A C 1
ATOM 1390 O O . LYS A 1 179 ? 9.574 -5.268 -27.991 1.00 57.53 179 LYS A O 1
ATOM 1395 N N . ALA A 1 180 ? 9.978 -3.063 -27.899 1.00 60.50 180 ALA A N 1
ATOM 1396 C CA . ALA A 1 180 ? 9.143 -2.837 -26.725 1.00 60.50 180 ALA A CA 1
ATOM 1397 C C . ALA A 1 180 ? 7.724 -2.406 -27.149 1.00 60.50 180 ALA A C 1
ATOM 1399 O O . ALA A 1 180 ? 7.592 -1.462 -27.935 1.00 60.50 180 ALA A O 1
ATOM 1400 N N . PRO A 1 181 ? 6.652 -3.070 -26.678 1.00 66.44 181 PRO A N 1
ATOM 1401 C CA . PRO A 1 181 ? 5.301 -2.540 -26.825 1.00 66.44 181 PRO A CA 1
ATOM 1402 C C . PRO A 1 181 ? 5.150 -1.218 -26.040 1.00 66.44 181 PRO A C 1
ATOM 1404 O O . PRO A 1 181 ? 5.862 -1.001 -25.059 1.00 66.44 181 PRO A O 1
ATOM 1407 N N . PRO A 1 182 ? 4.232 -0.318 -26.446 1.00 69.19 182 PRO A N 1
ATOM 1408 C CA . PRO A 1 182 ? 3.944 0.896 -25.684 1.00 69.19 182 PRO A CA 1
ATOM 1409 C C . PRO A 1 182 ? 3.465 0.536 -24.275 1.00 69.19 182 PRO A C 1
ATOM 1411 O O . PRO A 1 182 ? 2.603 -0.332 -24.125 1.00 69.19 182 PRO A O 1
ATOM 1414 N N . ILE A 1 183 ? 3.975 1.236 -23.260 1.00 78.81 183 ILE A N 1
ATOM 1415 C CA . ILE A 1 183 ? 3.590 1.014 -21.863 1.00 78.81 183 ILE A CA 1
ATOM 1416 C C . ILE A 1 183 ? 2.111 1.357 -21.695 1.00 78.81 183 ILE A C 1
ATOM 1418 O O . ILE A 1 183 ? 1.686 2.502 -21.873 1.00 78.81 183 ILE A O 1
ATOM 1422 N N . ARG A 1 184 ? 1.315 0.356 -21.327 1.00 81.94 184 ARG A N 1
ATOM 1423 C CA . ARG A 1 184 ? -0.126 0.499 -21.132 1.00 81.94 184 ARG A CA 1
ATOM 1424 C C . ARG A 1 184 ? -0.458 0.534 -19.650 1.00 81.94 184 ARG A C 1
ATOM 1426 O O . ARG A 1 184 ? -0.284 -0.441 -18.931 1.00 81.94 184 ARG A O 1
ATOM 1433 N N . LEU A 1 185 ? -1.024 1.653 -19.203 1.00 79.94 185 LEU A N 1
ATOM 1434 C CA . LEU A 1 185 ? -1.413 1.850 -17.802 1.00 79.94 185 LEU A CA 1
ATOM 1435 C C . LEU A 1 185 ? -2.394 0.786 -17.279 1.00 79.94 185 LEU A C 1
ATOM 1437 O O . LEU A 1 185 ? -2.342 0.408 -16.113 1.00 79.94 185 LEU A O 1
ATOM 1441 N N . GLN A 1 186 ? -3.276 0.300 -18.153 1.00 83.88 186 GLN A N 1
ATOM 1442 C CA . GLN A 1 186 ? -4.256 -0.747 -17.850 1.00 83.88 186 GLN A CA 1
ATOM 1443 C C . GLN A 1 186 ? -3.609 -2.072 -17.423 1.00 83.88 186 GLN A C 1
ATOM 1445 O O . GLN A 1 186 ? -4.207 -2.813 -16.647 1.00 83.88 186 GLN A O 1
ATOM 1450 N N . ASP A 1 187 ? -2.384 -2.355 -17.866 1.00 84.00 187 ASP A N 1
ATOM 1451 C CA . ASP A 1 187 ? -1.721 -3.621 -17.561 1.00 84.00 187 ASP A CA 1
ATOM 1452 C C . ASP A 1 187 ? -1.240 -3.655 -16.096 1.00 84.00 187 ASP A C 1
ATOM 1454 O O . ASP A 1 187 ? -1.088 -4.723 -15.507 1.00 84.00 187 ASP A O 1
ATOM 1458 N N . PHE A 1 188 ? -1.117 -2.486 -15.453 1.00 86.50 188 PHE A N 1
ATOM 1459 C CA . PHE A 1 188 ? -0.847 -2.370 -14.017 1.00 86.50 188 PHE A CA 1
ATOM 1460 C C . PHE A 1 188 ? -2.105 -2.525 -13.149 1.00 86.50 188 PHE A C 1
ATOM 1462 O O . PHE A 1 188 ? -1.989 -2.612 -11.928 1.00 86.50 188 PHE A O 1
ATOM 1469 N N . ALA A 1 189 ? -3.312 -2.603 -13.728 1.00 88.88 189 ALA A N 1
ATOM 1470 C CA . ALA A 1 189 ? -4.552 -2.702 -12.953 1.00 88.88 189 ALA A CA 1
ATOM 1471 C C . ALA A 1 189 ? -4.585 -3.946 -12.051 1.00 88.88 189 ALA A C 1
ATOM 1473 O O . ALA A 1 189 ? -5.018 -3.863 -10.902 1.00 88.88 189 ALA A O 1
ATOM 1474 N N . ALA A 1 190 ? -4.073 -5.080 -12.541 1.00 89.62 190 ALA A N 1
ATOM 1475 C CA . ALA A 1 190 ? -3.958 -6.303 -11.751 1.00 89.62 190 ALA A CA 1
ATOM 1476 C C . ALA A 1 190 ? -2.980 -6.135 -10.576 1.00 89.62 190 ALA A C 1
ATOM 1478 O O . ALA A 1 190 ? -3.280 -6.554 -9.460 1.00 89.62 190 ALA A O 1
ATOM 1479 N N . ALA A 1 191 ? -1.846 -5.462 -10.798 1.00 89.19 191 ALA A N 1
ATOM 1480 C CA . ALA A 1 191 ? -0.874 -5.177 -9.744 1.00 89.19 191 ALA A CA 1
ATOM 1481 C C . ALA A 1 191 ? -1.469 -4.252 -8.669 1.00 89.19 191 ALA A C 1
ATOM 1483 O O . ALA A 1 191 ? -1.369 -4.544 -7.480 1.00 89.19 191 ALA A O 1
ATOM 1484 N N . LEU A 1 192 ? -2.171 -3.190 -9.075 1.00 92.12 192 LEU A N 1
ATOM 1485 C CA . LEU A 1 192 ? -2.867 -2.278 -8.162 1.00 92.12 192 LEU A CA 1
ATOM 1486 C C . LEU A 1 192 ? -3.949 -3.001 -7.344 1.00 92.12 192 LEU A C 1
ATOM 1488 O O . LEU A 1 192 ? -4.049 -2.791 -6.134 1.00 92.12 192 LEU A O 1
ATOM 1492 N N . ALA A 1 193 ? -4.739 -3.870 -7.984 1.00 93.75 193 ALA A N 1
ATOM 1493 C CA . ALA A 1 193 ? -5.767 -4.663 -7.316 1.00 93.75 193 ALA A CA 1
ATOM 1494 C C . ALA A 1 193 ? -5.164 -5.644 -6.299 1.00 93.75 193 ALA A C 1
ATOM 1496 O O . ALA A 1 193 ? -5.667 -5.745 -5.180 1.00 93.75 193 ALA A O 1
ATOM 1497 N N . ASN A 1 194 ? -4.058 -6.306 -6.646 1.00 93.44 194 ASN A N 1
ATOM 1498 C CA . ASN A 1 194 ? -3.342 -7.205 -5.742 1.00 93.44 194 ASN A CA 1
ATOM 1499 C C . ASN A 1 194 ? -2.744 -6.454 -4.546 1.00 93.44 194 ASN A C 1
ATOM 1501 O O . ASN A 1 194 ? -2.902 -6.899 -3.411 1.00 93.44 194 ASN A O 1
ATOM 1505 N N . SER A 1 195 ? -2.137 -5.285 -4.767 1.00 93.94 195 SER A N 1
ATOM 1506 C CA . SER A 1 195 ? -1.640 -4.424 -3.687 1.00 93.94 195 SER A CA 1
ATOM 1507 C C . SER A 1 195 ? -2.772 -3.968 -2.764 1.00 93.94 195 SER A C 1
ATOM 1509 O O . SER A 1 195 ? -2.645 -4.040 -1.542 1.00 93.94 195 SER A O 1
ATOM 1511 N N . ALA A 1 196 ? -3.919 -3.565 -3.322 1.00 95.88 196 ALA A N 1
ATOM 1512 C CA . ALA A 1 196 ? -5.098 -3.209 -2.536 1.00 95.88 196 ALA A CA 1
ATOM 1513 C C . ALA A 1 196 ? -5.611 -4.395 -1.702 1.00 95.88 196 ALA A C 1
ATOM 1515 O O . ALA A 1 196 ? -5.889 -4.240 -0.510 1.00 95.88 196 ALA A O 1
ATOM 1516 N N . ALA A 1 197 ? -5.706 -5.579 -2.313 1.00 95.69 197 ALA A N 1
ATOM 1517 C CA . ALA A 1 197 ? -6.145 -6.804 -1.654 1.00 95.69 197 ALA A CA 1
ATOM 1518 C C . ALA A 1 197 ? -5.189 -7.221 -0.529 1.00 95.69 197 ALA A C 1
ATOM 1520 O O . ALA A 1 197 ? -5.651 -7.586 0.551 1.00 95.69 197 ALA A O 1
ATOM 1521 N N . LEU A 1 198 ? -3.876 -7.095 -0.741 1.00 94.50 198 LEU A N 1
ATOM 1522 C CA . LEU A 1 198 ? -2.857 -7.345 0.275 1.00 94.50 198 LEU A CA 1
ATOM 1523 C C . LEU A 1 198 ? -3.046 -6.419 1.481 1.00 94.50 198 LEU A C 1
ATOM 1525 O O . LEU A 1 198 ? -3.171 -6.899 2.606 1.00 94.50 198 LEU A O 1
ATOM 1529 N N . ILE A 1 199 ? -3.123 -5.101 1.260 1.00 96.06 199 ILE A N 1
ATOM 1530 C CA . ILE A 1 199 ? -3.304 -4.124 2.348 1.00 96.06 199 ILE A CA 1
ATOM 1531 C C . ILE A 1 199 ? -4.613 -4.403 3.096 1.00 96.06 199 ILE A C 1
ATOM 1533 O O . ILE A 1 199 ? -4.649 -4.349 4.327 1.00 96.06 199 ILE A O 1
ATOM 1537 N N . PHE A 1 200 ? -5.685 -4.732 2.369 1.00 95.88 200 PHE A N 1
ATOM 1538 C CA . PHE A 1 200 ? -6.982 -5.051 2.957 1.00 95.88 200 PHE A CA 1
ATOM 1539 C C . PHE A 1 200 ? -6.938 -6.331 3.799 1.00 95.88 200 PHE A C 1
ATOM 1541 O O . PHE A 1 200 ? -7.437 -6.333 4.924 1.00 95.88 200 PHE A O 1
ATOM 1548 N N . ALA A 1 201 ? -6.301 -7.394 3.304 1.00 95.69 201 ALA A N 1
ATOM 1549 C CA . ALA A 1 201 ? -6.140 -8.650 4.031 1.00 95.69 201 ALA A CA 1
ATOM 1550 C C . ALA A 1 201 ? -5.316 -8.452 5.312 1.00 95.69 201 ALA A C 1
ATOM 1552 O O . ALA A 1 201 ? -5.749 -8.866 6.392 1.00 95.69 201 ALA A O 1
ATOM 1553 N N . VAL A 1 202 ? -4.184 -7.744 5.205 1.00 95.94 202 VAL A N 1
ATOM 1554 C CA . VAL A 1 202 ? -3.306 -7.412 6.338 1.00 95.94 202 VAL A CA 1
ATOM 1555 C C . VAL A 1 202 ? -4.027 -6.575 7.384 1.00 95.94 202 VAL A C 1
ATOM 1557 O O . VAL A 1 202 ? -3.973 -6.866 8.58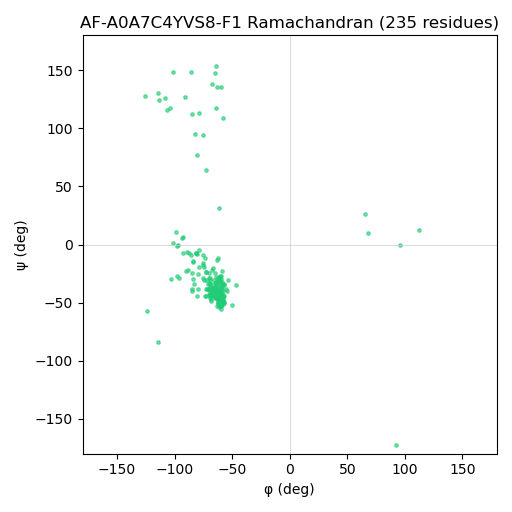3 1.00 95.94 202 VAL A O 1
ATOM 1560 N N . SER A 1 203 ? -4.767 -5.565 6.937 1.00 95.50 203 SER A N 1
ATOM 1561 C CA . SER A 1 203 ? -5.602 -4.747 7.808 1.00 95.50 203 SER A CA 1
ATOM 1562 C C . SER A 1 203 ? -6.678 -5.592 8.504 1.00 95.50 203 SER A C 1
ATOM 1564 O O . SER A 1 203 ? -6.817 -5.525 9.727 1.00 95.50 203 SER A O 1
ATOM 1566 N N . GLY A 1 204 ? -7.374 -6.455 7.759 1.00 94.00 204 GLY A N 1
ATOM 1567 C CA . GLY A 1 204 ? -8.470 -7.292 8.244 1.00 94.00 204 GLY A CA 1
ATOM 1568 C C . GLY A 1 204 ? -8.070 -8.240 9.374 1.00 94.00 204 GLY A C 1
ATOM 1569 O O . GLY A 1 204 ? -8.684 -8.205 10.446 1.00 94.00 204 GLY A O 1
ATOM 1570 N N . TYR A 1 205 ? -7.016 -9.049 9.199 1.00 94.44 205 TYR A N 1
ATOM 1571 C CA . TYR A 1 205 ? -6.576 -9.924 10.295 1.00 94.44 205 TYR A CA 1
ATOM 1572 C C . TYR A 1 205 ? -5.960 -9.133 11.452 1.00 94.44 205 TYR A C 1
ATOM 1574 O O . TYR A 1 205 ? -6.065 -9.547 12.606 1.00 94.44 205 TYR A O 1
ATOM 1582 N N . THR A 1 206 ? -5.357 -7.968 11.195 1.00 95.81 206 THR A N 1
ATOM 1583 C CA . THR A 1 206 ? -4.850 -7.119 12.280 1.00 95.81 206 THR A CA 1
ATOM 1584 C C . THR A 1 206 ? -6.002 -6.583 13.134 1.00 95.81 206 THR A C 1
ATOM 1586 O O . THR A 1 206 ? -5.893 -6.576 14.361 1.00 95.81 206 THR A O 1
ATOM 1589 N N . VAL A 1 207 ? -7.132 -6.193 12.528 1.00 94.25 207 VAL A N 1
ATOM 1590 C CA . VAL A 1 207 ? -8.355 -5.840 13.271 1.00 94.25 207 VAL A CA 1
ATOM 1591 C C . VAL A 1 207 ? -8.864 -7.039 14.076 1.00 94.25 207 VAL A C 1
ATOM 1593 O O . VAL A 1 207 ? -9.232 -6.873 15.241 1.00 94.25 207 VAL A O 1
ATOM 1596 N N . PHE A 1 208 ? -8.831 -8.248 13.506 1.00 93.44 208 PHE A N 1
ATOM 1597 C CA . PHE A 1 208 ? -9.190 -9.472 14.228 1.00 93.44 208 PHE A CA 1
ATOM 1598 C C . PHE A 1 208 ? -8.326 -9.664 15.485 1.00 93.44 208 PHE A C 1
ATOM 1600 O O . PHE A 1 208 ? -8.870 -9.780 16.584 1.00 93.44 208 PHE A O 1
ATOM 1607 N N . PHE A 1 209 ? -6.997 -9.579 15.382 1.00 93.44 209 PHE A N 1
ATOM 1608 C CA . PHE A 1 209 ? -6.116 -9.661 16.555 1.00 93.44 209 PHE A CA 1
ATOM 1609 C C . PHE A 1 209 ? -6.282 -8.484 17.521 1.00 93.44 209 PHE A C 1
ATOM 1611 O O . PHE A 1 209 ? -6.151 -8.660 18.733 1.00 93.44 209 PHE A O 1
ATOM 1618 N N . SER A 1 210 ? -6.632 -7.298 17.015 1.00 93.00 210 SER A N 1
ATOM 1619 C CA . SER A 1 210 ? -6.957 -6.132 17.844 1.00 93.00 210 SER A CA 1
ATOM 1620 C C . SER A 1 210 ? -8.155 -6.396 18.759 1.00 93.00 210 SER A C 1
ATOM 1622 O O . SER A 1 210 ? -8.189 -5.875 19.868 1.00 93.00 210 SER A O 1
ATOM 1624 N N . SER A 1 211 ? -9.100 -7.249 18.347 1.00 90.56 211 SER A N 1
ATOM 1625 C CA . SER A 1 211 ? -10.239 -7.643 19.190 1.00 90.56 211 SER A CA 1
ATOM 1626 C C . SER A 1 211 ? -9.872 -8.598 20.333 1.00 90.56 211 SER A C 1
ATOM 1628 O O . SER A 1 211 ? -10.566 -8.634 21.348 1.00 90.56 211 SER A O 1
ATOM 1630 N N . LEU A 1 212 ? -8.772 -9.345 20.190 1.00 92.44 212 LEU A N 1
ATOM 1631 C CA . LEU A 1 212 ? -8.290 -10.312 21.183 1.00 92.44 212 LEU A CA 1
ATOM 1632 C C . LEU A 1 212 ? -7.318 -9.681 22.194 1.00 92.44 212 LEU A C 1
ATOM 1634 O O . LEU A 1 212 ? -7.127 -10.206 23.292 1.00 92.44 212 LEU A O 1
ATOM 1638 N N . GLY A 1 213 ? -6.678 -8.568 21.827 1.00 88.12 213 GLY A N 1
ATOM 1639 C CA . GLY A 1 213 ? -5.642 -7.912 22.621 1.00 88.12 213 GLY A CA 1
ATOM 1640 C C . GLY A 1 213 ? -6.124 -6.678 23.386 1.00 88.12 213 GLY A C 1
ATOM 1641 O O . GLY A 1 213 ? -6.976 -5.928 22.925 1.00 88.12 213 GLY A O 1
ATOM 1642 N N . ARG A 1 214 ? -5.516 -6.427 24.553 1.00 88.06 214 ARG A N 1
ATOM 1643 C CA . ARG A 1 214 ? -5.721 -5.187 25.333 1.00 88.06 214 ARG A CA 1
ATOM 1644 C C . ARG A 1 214 ? -4.655 -4.121 25.080 1.00 88.06 214 ARG A C 1
ATOM 1646 O O . ARG A 1 214 ? -4.940 -2.942 25.210 1.00 88.06 214 ARG A O 1
ATOM 1653 N N . TYR A 1 215 ? -3.442 -4.543 24.723 1.00 91.00 215 TYR A N 1
ATOM 1654 C CA . TYR A 1 215 ? -2.289 -3.661 24.535 1.00 91.00 215 TYR A CA 1
ATOM 1655 C C . TYR A 1 215 ? -1.949 -3.545 23.055 1.00 91.00 215 TYR A C 1
ATOM 1657 O O . TYR A 1 215 ? -1.697 -4.562 22.397 1.00 91.00 215 TYR A O 1
ATOM 1665 N N . ARG A 1 216 ? -1.876 -2.314 22.540 1.00 90.94 216 ARG A N 1
ATOM 1666 C CA . ARG A 1 216 ? -1.639 -2.059 21.113 1.00 90.94 216 ARG A CA 1
ATOM 1667 C C . ARG A 1 216 ? -0.327 -2.667 20.624 1.00 90.94 216 ARG A C 1
ATOM 1669 O O . ARG A 1 216 ? -0.294 -3.287 19.564 1.00 90.94 216 ARG A O 1
ATOM 1676 N N . TRP A 1 217 ? 0.746 -2.521 21.400 1.00 92.44 217 TRP A N 1
ATOM 1677 C CA . TRP A 1 217 ? 2.075 -2.996 21.005 1.00 92.44 217 TRP A CA 1
ATOM 1678 C C . TRP A 1 217 ? 2.140 -4.525 20.867 1.00 92.44 217 TRP A C 1
ATOM 1680 O O . TRP A 1 217 ? 2.825 -5.021 19.977 1.00 92.44 217 TRP A O 1
ATOM 1690 N N . ARG A 1 218 ? 1.382 -5.278 21.685 1.00 93.31 218 ARG A N 1
ATOM 1691 C CA . ARG A 1 218 ? 1.311 -6.748 21.589 1.00 93.31 218 ARG A CA 1
ATOM 1692 C C . ARG A 1 218 ? 0.586 -7.193 20.328 1.00 93.31 218 ARG A C 1
ATOM 1694 O O . ARG A 1 218 ? 1.051 -8.099 19.647 1.00 93.31 218 ARG A O 1
ATOM 1701 N N . VAL A 1 219 ? -0.526 -6.533 20.000 1.00 93.81 219 VAL A N 1
ATOM 1702 C CA . VAL A 1 219 ? -1.277 -6.797 18.762 1.00 93.81 219 VAL A CA 1
ATOM 1703 C C . VAL A 1 219 ? -0.419 -6.480 17.544 1.00 93.81 219 VAL A C 1
ATOM 1705 O O . VAL A 1 219 ? -0.346 -7.283 16.620 1.00 93.81 219 VAL A O 1
ATOM 1708 N N . MET A 1 220 ? 0.269 -5.337 17.566 1.00 93.56 220 MET A N 1
ATOM 1709 C CA . MET A 1 220 ? 1.190 -4.936 16.507 1.00 93.56 220 MET A CA 1
ATOM 1710 C C . MET A 1 220 ? 2.327 -5.950 16.336 1.00 93.56 220 MET A C 1
ATOM 1712 O O . MET A 1 220 ? 2.598 -6.356 15.212 1.00 93.56 220 MET A O 1
ATOM 1716 N N . GLY A 1 221 ? 2.948 -6.400 17.432 1.00 93.38 221 GLY A N 1
ATOM 1717 C CA . GLY A 1 221 ? 4.014 -7.403 17.398 1.00 93.38 221 GLY A CA 1
ATOM 1718 C C . GLY A 1 221 ? 3.551 -8.758 16.861 1.00 93.38 221 GLY A C 1
ATOM 1719 O O . GLY A 1 221 ? 4.250 -9.359 16.053 1.00 93.38 221 GLY A O 1
ATOM 1720 N N . LEU A 1 222 ? 2.356 -9.213 17.247 1.00 94.38 222 LEU A N 1
ATOM 1721 C CA . LEU A 1 222 ? 1.789 -10.474 16.763 1.00 94.38 222 LEU A CA 1
ATOM 1722 C C . LEU A 1 222 ? 1.434 -10.397 15.273 1.00 94.38 222 LEU A C 1
ATOM 1724 O O . LEU A 1 222 ? 1.815 -11.280 14.508 1.00 94.38 222 LEU A O 1
ATOM 1728 N N . ALA A 1 223 ? 0.757 -9.329 14.844 1.00 94.75 223 ALA A N 1
ATOM 1729 C CA . ALA A 1 223 ? 0.427 -9.118 13.438 1.00 94.75 223 ALA A CA 1
ATOM 1730 C C . ALA A 1 223 ? 1.695 -9.006 12.576 1.00 94.75 223 ALA A C 1
ATOM 1732 O O . ALA A 1 223 ? 1.788 -9.655 11.536 1.00 94.75 223 ALA A O 1
ATOM 1733 N N . LEU A 1 224 ? 2.702 -8.254 13.034 1.00 94.31 224 LEU A N 1
ATOM 1734 C CA . LEU A 1 224 ? 4.001 -8.148 12.368 1.00 94.31 224 LEU A CA 1
ATOM 1735 C C . LEU A 1 224 ? 4.714 -9.503 12.298 1.00 94.31 224 LEU A C 1
ATOM 1737 O O . LEU A 1 224 ? 5.188 -9.870 11.231 1.00 94.31 224 LEU A O 1
ATOM 1741 N N . GLY A 1 225 ? 4.724 -10.273 13.388 1.00 94.00 225 GLY A N 1
ATOM 1742 C CA . GLY A 1 225 ? 5.298 -11.618 13.419 1.00 94.00 225 GLY A CA 1
ATOM 1743 C C . GLY A 1 225 ? 4.659 -12.559 12.396 1.00 94.00 225 GLY A C 1
ATOM 1744 O O . GLY A 1 225 ? 5.376 -13.192 11.630 1.00 94.00 225 GLY A O 1
ATOM 1745 N N . ILE A 1 226 ? 3.324 -12.596 12.314 1.00 94.44 226 ILE A N 1
ATOM 1746 C CA . ILE A 1 226 ? 2.607 -13.406 11.312 1.00 94.44 226 ILE A CA 1
ATOM 1747 C C . ILE A 1 226 ? 2.960 -12.961 9.892 1.00 94.44 226 ILE A C 1
ATOM 1749 O O . ILE A 1 226 ? 3.266 -13.798 9.049 1.00 94.44 226 ILE A O 1
ATOM 1753 N N . THR A 1 227 ? 2.970 -11.651 9.642 1.00 93.38 227 THR A N 1
ATOM 1754 C CA . THR A 1 227 ? 3.294 -11.090 8.320 1.00 93.38 227 THR A CA 1
ATOM 1755 C C . THR A 1 227 ? 4.722 -11.439 7.898 1.00 93.38 227 THR A C 1
ATOM 1757 O O . THR A 1 227 ? 4.963 -11.795 6.749 1.00 93.38 227 THR A O 1
ATOM 1760 N N . LEU A 1 228 ? 5.678 -11.374 8.831 1.00 91.62 228 LEU A N 1
ATOM 1761 C CA . LEU A 1 228 ? 7.068 -11.753 8.583 1.00 91.62 228 LEU A CA 1
ATOM 1762 C C . LEU A 1 228 ? 7.209 -13.249 8.316 1.00 91.62 228 LEU A C 1
ATOM 1764 O O . LEU A 1 228 ? 7.934 -13.628 7.404 1.00 91.62 228 LEU A O 1
ATOM 1768 N N . VAL A 1 229 ? 6.500 -14.099 9.062 1.00 93.19 229 VAL A N 1
ATOM 1769 C CA . VAL A 1 229 ? 6.485 -15.544 8.796 1.00 93.19 229 VAL A CA 1
ATOM 1770 C C . VAL A 1 229 ? 5.900 -15.827 7.413 1.00 93.19 229 VAL A C 1
ATOM 1772 O O . VAL A 1 229 ? 6.500 -16.584 6.663 1.00 93.19 229 VAL A O 1
ATOM 1775 N N . GLN A 1 230 ? 4.792 -15.183 7.033 1.00 90.75 230 GLN A N 1
ATOM 1776 C CA . GLN A 1 230 ? 4.219 -15.308 5.687 1.00 90.75 230 GLN A CA 1
ATOM 1777 C C . GLN A 1 230 ? 5.210 -14.878 4.601 1.00 90.75 230 GLN A C 1
ATOM 1779 O O . GLN A 1 230 ? 5.350 -15.564 3.593 1.00 90.75 230 GLN A O 1
ATOM 1784 N N . PHE A 1 231 ? 5.927 -13.775 4.821 1.00 86.50 231 PHE A N 1
ATOM 1785 C CA . PHE A 1 231 ? 6.954 -13.300 3.900 1.00 86.50 231 PHE A CA 1
ATOM 1786 C C . PHE A 1 231 ? 8.133 -14.277 3.785 1.00 86.50 231 PHE A C 1
ATOM 1788 O O . PHE A 1 231 ? 8.586 -14.553 2.680 1.00 86.50 231 PHE A O 1
ATOM 1795 N N . LEU A 1 232 ? 8.602 -14.843 4.903 1.00 86.25 232 LEU A N 1
ATOM 1796 C CA . LEU A 1 232 ? 9.676 -15.840 4.906 1.00 86.25 232 LEU A CA 1
ATOM 1797 C C . LEU A 1 232 ? 9.254 -17.139 4.222 1.00 86.25 232 LEU A C 1
ATOM 1799 O O . LEU A 1 232 ? 10.018 -17.662 3.421 1.00 86.25 232 LEU A O 1
ATOM 1803 N N . VAL A 1 233 ? 8.042 -17.631 4.493 1.00 88.44 233 VAL A N 1
ATOM 1804 C CA . VAL A 1 233 ? 7.481 -18.802 3.804 1.00 88.44 233 VAL A CA 1
ATOM 1805 C C . VAL A 1 233 ? 7.415 -18.540 2.300 1.00 88.44 233 VAL A C 1
ATOM 1807 O O . VAL A 1 233 ? 7.897 -19.351 1.525 1.00 88.44 233 VAL A O 1
ATOM 1810 N N . ASN A 1 234 ? 6.935 -17.366 1.884 1.00 83.69 234 ASN A N 1
ATOM 1811 C CA . ASN A 1 234 ? 6.883 -16.993 0.469 1.00 83.69 234 ASN A CA 1
ATOM 1812 C C . ASN A 1 234 ? 8.269 -16.911 -0.203 1.00 83.69 234 ASN A C 1
ATOM 1814 O O . ASN A 1 234 ? 8.375 -17.109 -1.408 1.00 83.69 234 ASN A O 1
ATOM 1818 N N . ILE A 1 235 ? 9.328 -16.601 0.551 1.00 77.56 235 ILE A N 1
ATOM 1819 C CA . ILE A 1 235 ? 10.705 -16.587 0.033 1.00 77.56 235 ILE A CA 1
ATOM 1820 C C . ILE A 1 235 ? 11.298 -17.996 -0.045 1.00 77.56 235 ILE A C 1
ATOM 1822 O O . ILE A 1 235 ? 12.070 -18.274 -0.960 1.00 77.56 235 ILE A O 1
ATOM 1826 N N . LEU A 1 236 ? 11.001 -18.850 0.935 1.00 76.94 236 LEU A N 1
ATOM 1827 C CA . LEU A 1 236 ? 11.615 -20.171 1.071 1.00 76.94 236 LEU A CA 1
ATOM 1828 C C . LEU A 1 236 ? 10.925 -21.258 0.233 1.00 76.94 236 LEU A C 1
ATOM 1830 O O . LEU A 1 236 ? 11.596 -22.229 -0.113 1.00 76.94 236 LEU A O 1
ATOM 1834 N N . GLY A 1 237 ? 9.643 -21.080 -0.109 1.00 57.53 237 GLY A N 1
ATOM 1835 C CA . GLY A 1 237 ? 8.822 -22.079 -0.803 1.00 57.53 237 GLY A CA 1
ATOM 1836 C C . GLY A 1 237 ? 7.934 -22.859 0.152 1.00 57.53 237 GLY A C 1
ATOM 1837 O O . GLY A 1 237 ? 8.473 -23.690 0.916 1.00 57.53 237 GLY A O 1
#

Secondary structure (DSSP, 8-state):
--HHHHHHHHHHHHHHHHHHHHHHHHHHHHHHHHHHHHHHHHHHHHHHHTTSTTHHHHHHHSSSSHHHHHHHHHT-TT--TT-HHHHHHHHHH-HHHHHHHHHHHHHHHTTTTHHHHHTT-HHHHHTSS--HHHHHHHHHHHHHHHHHHHHHHHHHHHHHHHHHTTTT-TTSGGGTT--PPPP-GGGGHHHHHHHHHHHHHHHHHHHHHHHH-SSHHHHHHHHHHHHHHHHHHHHH-

Foldseek 3Di:
DPVVVLVVLCVVCVVVLVVLLVVLLVLLLVLLVVLLVLLQCVVVCCVVCVVPPCPVVCCPPVCPPCVQLVQLQQPHPPQDNLESQSSSLSSLSHVVNLVSLLCVLLVSLLCQQLVCLQVVNVVVVVVDPDDPVVSVVSSLVSLVVSLVSSLVSNLNSNVVNCVVSVQQDCPDPSCVPGPYDGRDSVVCVVSSVVSSVSSSVLNVVLNVLSVVHNHSVVSSVVSVVVVVVVVVVSSVD

Sequence (237 aa):
MSWTLFLKLLRDIRWALFFVGLLIFLYEFLWTKITSRILELTPKLLALFGSFGAMKAFENDVLKGPGELVRSMLGGEMVQINDPQSLLSVGYVHPFIITVFCIWAIGRSSGAIAGEIDRGTMELLLAQPIARWKVVTTHLAVDLATIPILVLCMLLGTTVGINVFGLTDPNSPLYAGMKAPPIRLQDFAAALANSAALIFAVSGYTVFFSSLGRYRWRVMGLALGITLVQFLVNILG

Nearest PDB structures (foldseek):
  8frn-assembly1_G  TM=3.941E-01  e=1.857E+00  Acinetobacter baylyi ADP1